Protein AF-A0A1Y3ANH2-F1 (afdb_monomer_lite)

pLDDT: mean 88.16, std 15.85, range [34.78, 98.81]

Secondary structure (DSSP, 8-state):
-------PPPTT----S-S-----TT-TT--GGG---------PPPPPHHHHHHHHHHHHHHHHHH--HHHHHHHHHTS--TT-THHHHHHHHHHHHTS-HHHHHHHHHHHHHHBTTTB-HHHHHHHHHHHHHTHHHHHHH-TTHHHHHHHHHHHHHHTTSS-THHHHHHHHH--STTHHHHHHHHHHHHHSTTHHHHHTTTT-S-STTS-HHHHHHHHHHHHHHHHHH--HHHHHHHHHHT--GGGHHHHHHHHHHHHHHH--HHHHHHHHHHHHHHHH-

InterPro domains:
  IPR003891 Initiation factor eIF-4 gamma, MA3 [PF02847] (55-163)
  IPR003891 Initiation factor eIF-4 gamma, MA3 [PF02847] (217-280)
  IPR003891 Initiation factor eIF-4 gamma, MA3 [PS51366] (51-172)
  IPR003891 Initiation factor eIF-4 gamma, MA3 [PS51366] (214-281)
  IPR003891 Initiation factor eIF-4 gamma, MA3 [SM00544] (52-163)
  IPR016024 Armadillo-type fold [SSF48371] (47-205)
  IPR016024 Armadillo-type fold [SSF48371] (211-280)
  IPR039778 Programmed cell death protein 4 [PTHR12626] (1-279)

Foldseek 3Di:
DDDDDDDDDDDDPPDPPPDDPPDDPPDPPDDPVPDDPPPPDDDADADDLVVCLVQLLVLLVVCLVPVDLVSSLVSPVVHHNDVNLLVSLLNQLLSQLLDALSSLLSSLVNLLVCDPPRDALVSVLVNLVVCLVCVVVSCVNRVCSLLSSLLSLLSCCLSVRYPPVSLVVQCVVDDDPDSNVSSVNSVCLCPDPCNSVVSNQSSHQADPPHDPVVLLVQLVVLLVVCLVPVDLVSSLVSNVSNVCVVCCVSSLVVLVVVCVVVVDPSSVVSSVVNVVVNVVD

Structure (mmCIF, N/CA/C/O backbone):
data_AF-A0A1Y3ANH2-F1
#
_entry.id   AF-A0A1Y3ANH2-F1
#
loop_
_atom_site.group_PDB
_atom_site.id
_atom_site.type_symbol
_atom_site.label_atom_id
_atom_site.label_alt_id
_atom_site.label_comp_id
_atom_site.label_asym_id
_atom_site.label_entity_id
_atom_site.label_seq_id
_atom_site.pdbx_PDB_ins_code
_atom_site.Cartn_x
_atom_site.Cartn_y
_atom_site.Cartn_z
_atom_site.occupancy
_atom_site.B_iso_or_equiv
_atom_site.auth_seq_id
_atom_site.auth_comp_id
_atom_site.auth_asym_id
_atom_site.auth_atom_id
_atom_site.pdbx_PDB_model_num
ATOM 1 N N . GLY A 1 1 ? 28.515 22.320 -82.446 1.00 34.78 1 GLY A N 1
ATOM 2 C CA . GLY A 1 1 ? 29.109 21.718 -81.241 1.00 34.78 1 GLY A CA 1
ATOM 3 C C . GLY A 1 1 ? 28.188 21.949 -80.060 1.00 34.78 1 GLY A C 1
ATOM 4 O O . GLY A 1 1 ? 27.632 23.034 -80.009 1.00 34.78 1 GLY A O 1
ATOM 5 N N . ALA A 1 2 ? 28.099 20.935 -79.180 1.00 36.06 2 ALA A N 1
ATOM 6 C CA . ALA A 1 2 ? 27.554 20.889 -77.803 1.00 36.06 2 ALA A CA 1
ATOM 7 C C . ALA A 1 2 ? 26.042 21.182 -77.600 1.00 36.06 2 ALA A C 1
ATOM 9 O O . ALA A 1 2 ? 25.552 22.177 -78.105 1.00 36.06 2 ALA A O 1
ATOM 10 N N . GLY A 1 3 ? 25.219 20.413 -76.867 1.00 41.28 3 GLY A N 1
ATOM 11 C CA . GLY A 1 3 ? 25.416 19.210 -76.040 1.00 41.28 3 GLY A CA 1
ATOM 12 C C . GLY A 1 3 ? 24.928 19.393 -74.584 1.00 41.28 3 GLY A C 1
ATOM 13 O O . GLY A 1 3 ? 25.557 20.144 -73.848 1.00 41.28 3 GLY A O 1
ATOM 14 N N . GLY A 1 4 ? 23.886 18.648 -74.164 1.00 43.00 4 GLY A N 1
ATOM 15 C CA . GLY A 1 4 ? 23.477 18.387 -72.758 1.00 43.00 4 GLY A CA 1
ATOM 16 C C . GLY A 1 4 ? 22.096 18.955 -72.367 1.00 43.00 4 GLY A C 1
ATOM 17 O O . GLY A 1 4 ? 21.783 20.066 -72.764 1.00 43.00 4 GLY A O 1
ATOM 18 N N . LYS A 1 5 ? 21.200 18.309 -71.603 1.00 49.00 5 LYS A N 1
ATOM 19 C CA . LYS A 1 5 ? 21.139 17.029 -70.860 1.00 49.00 5 LYS A CA 1
ATOM 20 C C . LYS A 1 5 ? 19.652 16.622 -70.768 1.00 49.00 5 LYS A C 1
ATOM 22 O O . LYS A 1 5 ? 18.828 17.481 -70.476 1.00 49.00 5 LYS A O 1
ATOM 27 N N . GLY A 1 6 ? 19.323 15.344 -70.966 1.00 49.47 6 GLY A N 1
ATOM 28 C CA . GLY A 1 6 ? 17.955 14.828 -70.792 1.00 49.47 6 GLY A CA 1
ATOM 29 C C . GLY A 1 6 ? 17.646 13.633 -71.688 1.00 49.47 6 GLY A C 1
ATOM 30 O O . GLY A 1 6 ? 16.694 13.664 -72.460 1.00 49.47 6 GLY A O 1
ATOM 31 N N . THR A 1 7 ? 18.492 12.605 -71.660 1.00 47.62 7 THR A N 1
ATOM 32 C CA . THR A 1 7 ? 18.181 11.321 -72.293 1.00 47.62 7 THR A CA 1
ATOM 33 C C . THR A 1 7 ? 17.175 10.587 -71.418 1.00 47.62 7 THR A C 1
ATOM 35 O O . THR A 1 7 ? 17.539 10.081 -70.359 1.00 47.62 7 THR A O 1
ATOM 38 N N . TRP A 1 8 ? 15.923 10.526 -71.872 1.00 51.56 8 TRP A N 1
ATOM 39 C CA . TRP A 1 8 ? 15.046 9.403 -71.551 1.00 51.56 8 TRP A CA 1
ATOM 40 C C . TRP A 1 8 ? 15.779 8.130 -71.991 1.00 51.56 8 TRP A C 1
ATOM 42 O O . TRP A 1 8 ? 16.445 8.150 -73.031 1.00 51.56 8 TRP A O 1
ATOM 52 N N . GLY A 1 9 ? 15.767 7.097 -71.150 1.00 57.09 9 GLY A N 1
ATOM 53 C CA . GLY A 1 9 ? 16.542 5.867 -71.329 1.00 57.09 9 GLY A CA 1
ATOM 54 C C . GLY A 1 9 ? 16.391 5.215 -72.709 1.00 57.09 9 GLY A C 1
ATOM 55 O O . GLY A 1 9 ? 15.547 5.587 -73.527 1.00 57.09 9 GLY A O 1
ATOM 56 N N . LYS A 1 10 ? 17.261 4.242 -72.993 1.00 50.12 10 LYS A N 1
ATOM 57 C CA . LYS A 1 10 ? 17.287 3.522 -74.273 1.00 50.12 10 LYS A CA 1
ATOM 58 C C . LYS A 1 10 ? 15.916 2.918 -74.597 1.00 50.12 10 LYS A C 1
ATOM 60 O O . LYS A 1 10 ? 15.291 2.283 -73.756 1.00 50.12 10 LYS A O 1
ATOM 65 N N . ILE A 1 11 ? 15.505 3.034 -75.860 1.00 48.38 11 ILE A N 1
ATOM 66 C CA . ILE A 1 11 ? 14.422 2.216 -76.418 1.00 48.38 11 ILE A CA 1
ATOM 67 C C . ILE A 1 11 ? 14.794 0.737 -76.213 1.00 48.38 11 ILE A C 1
ATOM 69 O O . ILE A 1 11 ? 15.846 0.301 -76.685 1.00 48.38 11 ILE A O 1
ATOM 73 N N . CYS A 1 12 ? 13.924 0.012 -75.502 1.00 43.94 12 CYS A N 1
ATOM 74 C CA . CYS A 1 12 ? 14.035 -1.400 -75.109 1.00 43.94 12 CYS A CA 1
ATOM 75 C C . CYS A 1 12 ? 14.952 -1.738 -73.916 1.00 43.94 12 CYS A C 1
ATOM 77 O O . CYS A 1 12 ? 15.609 -2.778 -73.932 1.00 43.94 12 CYS A O 1
ATOM 79 N N . GLU A 1 13 ? 14.958 -0.931 -72.854 1.00 45.03 13 GLU A N 1
ATOM 80 C CA . GLU A 1 13 ? 15.234 -1.471 -71.514 1.00 45.03 13 GLU A CA 1
ATOM 81 C C . GLU A 1 13 ? 13.930 -2.035 -70.937 1.00 45.03 13 GLU A C 1
ATOM 83 O O . GLU A 1 13 ? 13.026 -1.299 -70.553 1.00 45.03 13 GLU A O 1
ATOM 88 N N . VAL A 1 14 ? 13.813 -3.364 -70.947 1.00 48.44 14 VAL A N 1
ATOM 89 C CA . VAL A 1 14 ? 12.831 -4.074 -70.124 1.00 48.44 14 VAL A CA 1
ATOM 90 C C . VAL A 1 14 ? 13.314 -3.899 -68.690 1.00 48.44 14 VAL A C 1
ATOM 92 O O . VAL A 1 14 ? 14.385 -4.400 -68.344 1.00 48.44 14 VAL A O 1
ATOM 95 N N . TYR A 1 15 ? 12.580 -3.127 -67.889 1.00 48.72 15 TYR A N 1
ATOM 96 C CA . TYR A 1 15 ? 12.779 -3.110 -66.446 1.00 48.72 15 TYR A CA 1
ATOM 97 C C . TYR A 1 15 ? 12.632 -4.554 -65.969 1.00 48.72 15 TYR A C 1
ATOM 99 O O . TYR A 1 15 ? 11.631 -5.200 -66.256 1.00 48.72 15 TYR A O 1
ATOM 107 N N . SER A 1 16 ? 13.672 -5.094 -65.343 1.00 43.91 16 SER A N 1
ATOM 108 C CA . SER A 1 16 ? 13.592 -6.394 -64.689 1.00 43.91 16 SER A CA 1
ATOM 109 C C . SER A 1 16 ? 12.503 -6.317 -63.623 1.00 43.91 16 SER A C 1
ATOM 111 O O . SER A 1 16 ? 12.647 -5.515 -62.702 1.00 43.91 16 SER A O 1
ATOM 113 N N . ASP A 1 17 ? 11.446 -7.118 -63.796 1.00 48.97 17 ASP A N 1
ATOM 114 C CA . ASP A 1 17 ? 10.344 -7.331 -62.850 1.00 48.97 17 ASP A CA 1
ATOM 115 C C . ASP A 1 17 ? 10.900 -7.641 -61.462 1.00 48.97 17 ASP A C 1
ATOM 117 O O . ASP A 1 17 ? 11.315 -8.756 -61.144 1.00 48.97 17 ASP A O 1
ATOM 121 N N . GLY A 1 18 ? 10.979 -6.601 -60.656 1.00 48.56 18 GLY A N 1
ATOM 122 C CA . GLY A 1 18 ? 11.582 -6.627 -59.343 1.00 48.56 18 GLY A CA 1
ATOM 123 C C . GLY A 1 18 ? 11.233 -5.328 -58.658 1.00 48.56 18 GLY A C 1
ATOM 124 O O . GLY A 1 18 ? 12.112 -4.497 -58.483 1.00 48.56 18 GLY A O 1
ATOM 125 N N . ASP A 1 19 ? 9.929 -5.118 -58.456 1.00 44.28 19 ASP A N 1
ATOM 126 C CA . ASP A 1 19 ? 9.337 -4.478 -57.277 1.00 44.28 19 ASP A CA 1
ATOM 127 C C . ASP A 1 19 ? 7.823 -4.286 -57.507 1.00 44.28 19 ASP A C 1
ATOM 129 O O . ASP A 1 19 ? 7.381 -3.321 -58.128 1.00 44.28 19 ASP A O 1
ATOM 133 N N . GLY A 1 20 ? 7.036 -5.232 -56.978 1.00 47.28 20 GLY A N 1
ATOM 134 C CA . GLY A 1 20 ? 5.584 -5.133 -56.791 1.00 47.28 20 GLY A CA 1
ATOM 135 C C . GLY A 1 20 ? 4.731 -5.728 -57.912 1.00 47.28 20 GLY A C 1
ATOM 136 O O . GLY A 1 20 ? 4.388 -5.028 -58.862 1.00 47.28 20 GLY A O 1
ATOM 137 N N . ASP A 1 21 ? 4.303 -6.984 -57.745 1.00 50.28 21 ASP A N 1
ATOM 138 C CA . ASP A 1 21 ? 3.206 -7.608 -58.501 1.00 50.28 21 ASP A CA 1
ATOM 139 C C . ASP A 1 21 ? 1.878 -6.874 -58.225 1.00 50.28 21 ASP A C 1
ATOM 141 O O . ASP A 1 21 ? 1.014 -7.331 -57.478 1.00 50.28 21 ASP A O 1
ATOM 145 N N . TYR A 1 22 ? 1.699 -5.692 -58.807 1.00 54.22 22 TYR A N 1
ATOM 146 C CA . TYR A 1 22 ? 0.404 -5.024 -58.866 1.00 54.22 22 TYR A CA 1
ATOM 147 C C . TYR A 1 22 ? -0.305 -5.477 -60.142 1.00 54.22 22 TYR A C 1
ATOM 149 O O . TYR A 1 22 ? -0.211 -4.838 -61.188 1.00 54.22 22 TYR A O 1
ATOM 157 N N . LEU A 1 23 ? -0.995 -6.614 -60.057 1.00 59.69 23 LEU A N 1
ATOM 158 C CA . LEU A 1 23 ? -1.839 -7.132 -61.133 1.00 59.69 23 LEU A CA 1
ATOM 159 C C . LEU A 1 23 ? -3.041 -6.190 -61.348 1.00 59.69 23 LEU A C 1
ATOM 161 O O . LEU A 1 23 ? -3.831 -5.974 -60.427 1.00 59.69 23 LEU A O 1
ATOM 165 N N . ASP A 1 24 ? -3.176 -5.617 -62.550 1.00 60.78 24 ASP A N 1
ATOM 166 C CA . ASP A 1 24 ? -4.324 -4.780 -62.932 1.00 60.78 24 ASP A CA 1
ATOM 167 C C . ASP A 1 24 ? -5.602 -5.643 -62.968 1.00 60.78 24 ASP A C 1
ATOM 169 O O . ASP A 1 24 ? -5.651 -6.609 -63.732 1.00 60.78 24 ASP A O 1
ATOM 173 N N . PRO A 1 25 ? -6.662 -5.305 -62.206 1.00 67.81 25 PRO A N 1
ATOM 174 C CA . PRO A 1 25 ? -7.932 -6.035 -62.230 1.00 67.81 25 PRO A CA 1
ATOM 175 C C . PRO A 1 25 ? -8.633 -6.068 -63.597 1.00 67.81 25 PRO A C 1
ATOM 177 O O . PRO A 1 25 ? -9.577 -6.834 -63.779 1.00 67.81 25 PRO A O 1
ATOM 180 N N . ASN A 1 26 ? -8.221 -5.224 -64.549 1.00 68.19 26 ASN A N 1
ATOM 181 C CA . ASN A 1 26 ? -8.723 -5.243 -65.925 1.00 68.19 26 ASN A CA 1
ATOM 182 C C . ASN A 1 26 ? -7.841 -6.060 -66.887 1.00 68.19 26 ASN A C 1
ATOM 184 O O . ASN A 1 26 ? -8.126 -6.073 -68.089 1.00 68.19 26 ASN A O 1
ATOM 188 N N . ASP A 1 27 ? -6.783 -6.722 -66.405 1.00 78.25 27 ASP A N 1
ATOM 189 C CA . ASP A 1 27 ? -5.948 -7.586 -67.237 1.00 78.25 27 ASP A CA 1
ATOM 190 C C . ASP A 1 27 ? -6.742 -8.845 -67.659 1.00 78.25 27 ASP A C 1
ATOM 192 O O . ASP A 1 27 ? -7.316 -9.534 -66.815 1.00 78.25 27 ASP A O 1
ATOM 196 N N . PRO A 1 28 ? -6.797 -9.193 -68.958 1.00 73.81 28 PRO A N 1
ATOM 197 C CA . PRO A 1 28 ? -7.458 -10.409 -69.441 1.00 73.81 28 PRO A CA 1
ATOM 198 C C . PRO A 1 28 ? -6.918 -11.721 -68.851 1.00 73.81 28 PRO A C 1
ATOM 200 O O . PRO A 1 28 ? -7.586 -12.749 -68.963 1.00 73.81 28 PRO A O 1
ATOM 203 N N . ASN A 1 29 ? -5.710 -11.700 -68.286 1.00 68.00 29 ASN A N 1
ATOM 204 C CA . ASN A 1 29 ? -5.063 -12.819 -67.611 1.00 68.00 29 ASN A CA 1
ATOM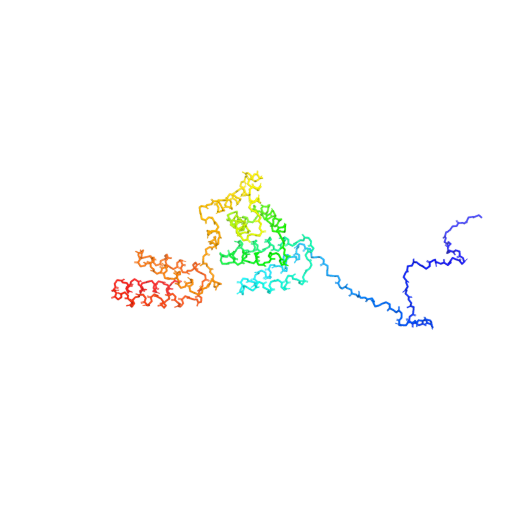 205 C C . ASN A 1 29 ? -5.085 -12.668 -66.073 1.00 68.00 29 ASN A C 1
ATOM 207 O O . ASN A 1 29 ? -4.363 -13.385 -65.381 1.00 68.00 29 ASN A O 1
ATOM 211 N N . TYR A 1 30 ? -5.887 -11.733 -65.542 1.00 68.69 30 TYR A N 1
ATOM 212 C CA . TYR A 1 30 ? -6.120 -11.550 -64.111 1.00 68.69 30 TYR A CA 1
ATOM 213 C C . TYR A 1 30 ? -6.890 -12.747 -63.544 1.00 68.69 30 TYR A C 1
ATOM 215 O O . TYR A 1 30 ? -8.057 -12.968 -63.871 1.00 68.69 30 TYR A O 1
ATOM 223 N N . ASP A 1 31 ? -6.225 -13.517 -62.686 1.00 68.62 31 ASP A N 1
ATOM 224 C CA . ASP A 1 31 ? -6.818 -14.638 -61.964 1.00 68.62 31 ASP A CA 1
ATOM 225 C C . ASP A 1 31 ? -7.031 -14.244 -60.499 1.00 68.62 31 ASP A C 1
ATOM 227 O O . ASP A 1 31 ? -6.090 -14.219 -59.701 1.00 68.62 31 ASP A O 1
ATOM 231 N N . SER A 1 32 ? -8.276 -13.912 -60.145 1.00 63.97 32 SER A N 1
ATOM 232 C CA . SER A 1 32 ? -8.645 -13.542 -58.773 1.00 63.97 32 SER A CA 1
ATOM 233 C C . SER A 1 32 ? -8.437 -14.676 -57.769 1.00 63.97 32 SER A C 1
ATOM 235 O O . SER A 1 32 ? -8.368 -14.410 -56.570 1.00 63.97 32 SER A O 1
ATOM 237 N N . ASP A 1 33 ? -8.330 -15.924 -58.237 1.00 63.25 33 ASP A N 1
ATOM 238 C CA . ASP A 1 33 ? -8.193 -17.101 -57.379 1.00 63.25 33 ASP A CA 1
ATOM 239 C C . ASP A 1 33 ? -6.735 -17.330 -56.924 1.00 63.25 33 ASP A C 1
ATOM 241 O O . ASP A 1 33 ? -6.501 -18.094 -55.987 1.00 63.25 33 ASP A O 1
ATOM 245 N N . ASN A 1 34 ? -5.760 -16.638 -57.534 1.00 58.12 34 ASN A N 1
ATOM 246 C CA . ASN A 1 34 ? -4.333 -16.684 -57.177 1.00 58.12 34 ASN A CA 1
ATOM 247 C C . ASN A 1 34 ? -3.875 -15.521 -56.281 1.00 58.12 34 ASN A C 1
ATOM 249 O O . ASN A 1 34 ? -2.679 -15.375 -56.024 1.00 58.12 34 ASN A O 1
ATOM 253 N N . MET A 1 35 ? -4.796 -14.688 -55.790 1.00 56.09 35 MET A N 1
ATOM 254 C CA . MET A 1 35 ? -4.452 -13.656 -54.817 1.00 56.09 35 MET A CA 1
ATOM 255 C C . MET A 1 35 ? -4.077 -14.341 -53.494 1.00 56.09 35 MET A C 1
ATOM 257 O O . MET A 1 35 ? -4.927 -14.937 -52.830 1.00 56.09 35 MET A O 1
ATOM 261 N N . GLU A 1 36 ? -2.802 -14.280 -53.099 1.00 56.84 36 GLU A N 1
ATOM 262 C CA . GLU A 1 36 ? -2.426 -14.604 -51.724 1.00 56.84 36 GLU A CA 1
ATOM 263 C C . GLU A 1 36 ? -3.289 -13.744 -50.795 1.00 56.84 36 GLU A C 1
ATOM 265 O O . GLU A 1 36 ? -3.352 -12.524 -50.947 1.00 56.84 36 GLU A O 1
ATOM 270 N N . ASN A 1 37 ? -3.995 -14.376 -49.852 1.00 55.06 37 ASN A N 1
ATOM 271 C CA . ASN A 1 37 ? -4.750 -13.665 -48.825 1.00 55.06 37 ASN A CA 1
ATOM 272 C C . ASN A 1 37 ? -3.777 -12.770 -48.042 1.00 55.06 37 ASN A C 1
ATOM 274 O O . ASN A 1 37 ? -3.143 -13.230 -47.090 1.00 55.06 37 ASN A O 1
ATOM 278 N N . CYS A 1 38 ? -3.654 -11.497 -48.425 1.00 51.62 38 CYS A N 1
ATOM 279 C CA . CYS A 1 38 ? -2.907 -10.508 -47.664 1.00 51.62 38 CYS A CA 1
ATOM 280 C C . CYS A 1 38 ? -3.607 -10.331 -46.315 1.00 51.62 38 CYS A C 1
ATOM 282 O O . CYS A 1 38 ? -4.597 -9.610 -46.185 1.00 51.62 38 CYS A O 1
ATOM 284 N N . LYS A 1 39 ? -3.111 -11.037 -45.301 1.00 55.22 39 LYS A N 1
ATOM 285 C CA . LYS A 1 39 ? -3.562 -10.899 -43.924 1.00 55.22 39 LYS A CA 1
ATOM 286 C C . LYS A 1 39 ? -3.007 -9.573 -43.406 1.00 55.22 39 LYS A C 1
ATOM 288 O O . LYS A 1 39 ? -1.830 -9.475 -43.079 1.00 55.22 39 LYS A O 1
ATOM 293 N N . ILE A 1 40 ? -3.837 -8.533 -43.414 1.00 61.06 40 ILE A N 1
ATOM 294 C CA . ILE A 1 40 ? -3.479 -7.228 -42.853 1.00 61.06 40 ILE A CA 1
ATOM 295 C C . ILE A 1 40 ? -3.433 -7.400 -41.333 1.00 61.06 40 ILE A C 1
ATOM 297 O O . ILE A 1 40 ? -4.471 -7.422 -40.674 1.00 61.06 40 ILE A O 1
ATOM 301 N N . GLU A 1 41 ? -2.239 -7.583 -40.779 1.00 58.66 41 GLU A N 1
ATOM 302 C CA . GLU A 1 41 ? -2.031 -7.543 -39.333 1.00 58.66 41 GLU A CA 1
ATOM 303 C C . GLU A 1 41 ? -1.947 -6.073 -38.909 1.00 58.66 41 GLU A C 1
ATOM 305 O O . GLU A 1 41 ? -1.095 -5.318 -39.379 1.00 58.66 41 GLU A O 1
ATOM 310 N N . ALA A 1 42 ? -2.889 -5.636 -38.071 1.00 66.75 42 ALA A N 1
ATOM 311 C CA . ALA A 1 42 ? -2.870 -4.292 -37.514 1.00 66.75 42 ALA A CA 1
ATOM 312 C C . ALA A 1 42 ? -1.688 -4.179 -36.540 1.00 66.75 42 ALA A C 1
ATOM 314 O O . ALA A 1 42 ? -1.678 -4.822 -35.494 1.00 66.75 42 ALA A O 1
ATOM 315 N N . ILE A 1 43 ? -0.686 -3.375 -36.894 1.00 71.75 43 ILE A N 1
ATOM 316 C CA . ILE A 1 43 ? 0.447 -3.078 -36.015 1.00 71.75 43 ILE A CA 1
ATOM 317 C C . ILE A 1 43 ? -0.011 -1.994 -35.037 1.00 71.75 43 ILE A C 1
ATOM 319 O O . ILE A 1 43 ? -0.245 -0.855 -35.445 1.00 71.75 43 ILE A O 1
ATOM 323 N N . ILE A 1 44 ? -0.152 -2.344 -33.758 1.00 78.31 44 ILE A N 1
ATOM 324 C CA . ILE A 1 44 ? -0.394 -1.364 -32.694 1.00 78.31 44 ILE A CA 1
ATOM 325 C C . ILE A 1 44 ? 0.944 -0.658 -32.416 1.00 78.31 44 ILE A C 1
ATOM 327 O O . ILE A 1 44 ? 1.915 -1.341 -32.068 1.00 78.31 44 ILE A O 1
ATOM 331 N N . PRO A 1 45 ? 1.043 0.672 -32.604 1.00 86.06 45 PRO A N 1
ATOM 332 C CA . PRO A 1 45 ? 2.285 1.397 -32.362 1.00 86.06 45 PRO A CA 1
ATOM 333 C C . PRO A 1 45 ? 2.671 1.326 -30.882 1.00 86.06 45 PRO A C 1
ATOM 335 O O . PRO A 1 45 ? 1.800 1.308 -30.014 1.00 86.06 45 PRO A O 1
ATOM 338 N N . VAL A 1 46 ? 3.979 1.291 -30.616 1.00 91.31 46 VAL A N 1
ATOM 339 C CA . VAL A 1 46 ? 4.509 1.399 -29.251 1.00 91.31 46 VAL A CA 1
ATOM 340 C C . VAL A 1 46 ? 4.163 2.785 -28.710 1.00 91.31 46 VAL A C 1
ATOM 342 O O . VAL A 1 46 ? 4.287 3.774 -29.435 1.00 91.31 46 VAL A O 1
ATOM 345 N N . LEU A 1 47 ? 3.683 2.840 -27.472 1.00 92.31 47 LEU A N 1
ATOM 346 C CA . LEU A 1 47 ? 3.365 4.097 -26.804 1.00 92.31 47 LEU A CA 1
ATOM 347 C C . LEU A 1 47 ? 4.636 4.861 -26.422 1.00 92.31 47 LEU A C 1
ATOM 349 O O . LEU A 1 47 ? 5.623 4.262 -26.012 1.00 92.31 47 LEU A O 1
ATOM 353 N N . GLU A 1 48 ? 4.577 6.187 -26.514 1.00 92.94 48 GLU A N 1
ATOM 354 C CA . GLU A 1 48 ? 5.594 7.071 -25.934 1.00 92.94 48 GLU A CA 1
ATOM 355 C C . GLU A 1 48 ? 5.368 7.240 -24.420 1.00 92.94 48 GLU A C 1
ATOM 357 O O . GLU A 1 48 ? 4.241 7.101 -23.937 1.00 92.94 48 GLU A O 1
ATOM 362 N N . GLU A 1 49 ? 6.409 7.623 -23.675 1.00 90.00 49 GLU A N 1
ATOM 363 C CA . GLU A 1 49 ? 6.378 7.733 -22.203 1.00 90.00 49 GLU A CA 1
ATOM 364 C C . GLU A 1 49 ? 5.219 8.607 -21.685 1.00 90.00 49 GLU A C 1
ATOM 366 O O . GLU A 1 49 ? 4.453 8.183 -20.816 1.00 90.00 49 GLU A O 1
ATOM 371 N N . ASP A 1 50 ? 5.020 9.787 -22.285 1.00 91.06 50 ASP A N 1
ATOM 372 C CA . ASP A 1 50 ? 3.932 10.710 -21.926 1.00 91.06 50 ASP A CA 1
ATOM 373 C C . ASP A 1 50 ? 2.541 10.079 -22.131 1.00 91.06 50 ASP A C 1
ATOM 375 O O . ASP A 1 50 ? 1.589 10.352 -21.394 1.00 91.06 50 ASP A O 1
ATOM 379 N N . GLN A 1 51 ? 2.402 9.223 -23.148 1.00 94.06 51 GLN A N 1
ATOM 380 C CA . GLN A 1 51 ? 1.144 8.542 -23.447 1.00 94.06 51 GLN A CA 1
ATOM 381 C C . GLN A 1 51 ? 0.891 7.403 -22.462 1.00 94.06 51 GLN A C 1
ATOM 383 O O . GLN A 1 51 ? -0.251 7.200 -22.049 1.00 94.06 51 GLN A O 1
ATOM 388 N N . ILE A 1 52 ? 1.942 6.682 -22.060 1.00 95.94 52 ILE A N 1
ATOM 389 C CA . ILE A 1 52 ? 1.844 5.623 -21.052 1.00 95.94 52 ILE A CA 1
ATOM 390 C C . ILE A 1 52 ? 1.293 6.198 -19.750 1.00 95.94 52 ILE A C 1
ATOM 392 O O . ILE A 1 52 ? 0.338 5.641 -19.206 1.00 95.94 52 ILE A O 1
ATOM 396 N N . GLU A 1 53 ? 1.812 7.336 -19.279 1.00 95.06 53 GLU A N 1
ATOM 397 C CA . GLU A 1 53 ? 1.270 7.975 -18.075 1.00 95.06 53 GLU A CA 1
ATOM 398 C C . GLU A 1 53 ? -0.209 8.343 -18.241 1.00 95.06 53 GLU A C 1
ATOM 400 O O . GLU A 1 53 ? -1.024 8.049 -17.360 1.00 95.06 53 GLU A O 1
ATOM 405 N N . GLN A 1 54 ? -0.575 8.923 -19.388 1.00 96.06 54 GLN A N 1
ATOM 406 C CA . GLN A 1 54 ? -1.949 9.333 -19.667 1.00 96.06 54 GLN A CA 1
ATOM 407 C C . GLN A 1 54 ? -2.948 8.164 -19.626 1.00 96.06 54 GLN A C 1
ATOM 409 O O . GLN A 1 54 ? -4.087 8.373 -19.204 1.00 96.06 54 GLN A O 1
ATOM 414 N N . TYR A 1 55 ? -2.549 6.960 -20.044 1.00 96.31 55 TYR A N 1
ATOM 415 C CA . TYR A 1 55 ? -3.426 5.784 -20.059 1.00 96.31 55 TYR A CA 1
ATOM 416 C C . TYR A 1 55 ? -3.387 4.978 -18.760 1.00 96.31 55 TYR A C 1
ATOM 418 O O . TYR A 1 55 ? -4.435 4.594 -18.244 1.00 96.31 55 TYR A O 1
ATOM 426 N N . VAL A 1 56 ? -2.203 4.752 -18.189 1.00 97.88 56 VAL A N 1
ATOM 427 C CA . VAL A 1 56 ? -2.047 3.900 -17.000 1.00 97.88 56 VAL A CA 1
ATOM 428 C C . VAL A 1 56 ? -2.607 4.575 -15.748 1.00 97.88 56 VAL A C 1
ATOM 430 O O . VAL A 1 56 ? -3.234 3.916 -14.919 1.00 97.88 56 VAL A O 1
ATOM 433 N N . LYS A 1 57 ? -2.422 5.892 -15.587 1.00 97.81 57 LYS A N 1
ATOM 434 C CA . LYS A 1 57 ? -2.852 6.608 -14.374 1.00 97.81 57 LYS A CA 1
ATOM 435 C C . LYS A 1 57 ? -4.370 6.530 -14.130 1.00 97.81 57 LYS A C 1
ATOM 437 O O . LYS A 1 57 ? -4.750 6.273 -12.981 1.00 97.81 57 LYS A O 1
ATOM 442 N N . PRO A 1 58 ? -5.247 6.714 -15.140 1.00 98.06 58 PRO A N 1
ATOM 443 C CA . PRO A 1 58 ? -6.677 6.444 -15.005 1.00 98.06 58 PRO A CA 1
ATOM 444 C C . PRO A 1 58 ? -6.990 4.999 -14.617 1.00 98.06 58 PRO A C 1
ATOM 446 O O . PRO A 1 58 ? -7.733 4.816 -13.661 1.00 98.06 58 PRO A O 1
ATOM 449 N N . ILE A 1 59 ? -6.373 4.006 -15.270 1.00 98.31 59 ILE A N 1
ATOM 450 C CA . ILE A 1 59 ? -6.608 2.575 -14.995 1.00 98.31 59 ILE A CA 1
ATOM 451 C C . ILE A 1 59 ? -6.288 2.246 -13.530 1.00 98.31 59 ILE A C 1
ATOM 453 O O . ILE A 1 59 ? -7.102 1.668 -12.815 1.00 98.31 59 ILE A O 1
ATOM 457 N N . VAL A 1 60 ? -5.121 2.680 -13.043 1.00 97.94 60 VAL A N 1
ATOM 458 C CA . VAL A 1 60 ? -4.724 2.480 -11.639 1.00 97.94 60 VAL A CA 1
ATOM 459 C C . VAL A 1 60 ? -5.662 3.222 -10.681 1.00 97.94 60 VAL A C 1
ATOM 461 O O . VAL A 1 60 ? -5.962 2.732 -9.594 1.00 97.94 60 VAL A O 1
ATOM 464 N N . THR A 1 61 ? -6.125 4.415 -11.061 1.00 96.88 61 THR A N 1
ATOM 465 C CA . THR A 1 61 ? -7.046 5.195 -10.226 1.00 96.88 61 THR A CA 1
ATOM 466 C C . THR A 1 61 ? -8.419 4.538 -10.137 1.00 96.88 61 THR A C 1
ATOM 468 O O . THR A 1 61 ? -8.988 4.510 -9.051 1.00 96.88 61 THR A O 1
ATOM 471 N N . GLU A 1 62 ? -8.931 4.000 -11.241 1.00 97.12 62 GLU A N 1
ATOM 472 C CA . GLU A 1 62 ? -10.196 3.266 -11.284 1.00 97.12 62 GLU A CA 1
ATOM 473 C C . GLU A 1 62 ? -10.112 2.002 -10.427 1.00 97.12 62 GLU A C 1
ATOM 475 O O . GLU A 1 62 ? -10.963 1.790 -9.563 1.00 97.12 62 GLU A O 1
ATOM 480 N N . TYR A 1 63 ? -9.002 1.265 -10.535 1.00 97.19 63 TYR A N 1
ATOM 481 C CA . TYR A 1 63 ? -8.729 0.099 -9.701 1.00 97.19 63 TYR A CA 1
ATOM 482 C C . TYR A 1 63 ? -8.854 0.383 -8.200 1.00 97.19 63 TYR A C 1
ATOM 484 O O . TYR A 1 63 ? -9.323 -0.480 -7.465 1.00 97.19 63 TYR A O 1
ATOM 492 N N . TYR A 1 64 ? -8.524 1.583 -7.716 1.00 95.19 64 TYR A N 1
ATOM 493 C CA . TYR A 1 64 ? -8.711 1.915 -6.300 1.00 95.19 64 TYR A CA 1
ATOM 494 C C . TYR A 1 64 ? -10.168 1.938 -5.829 1.00 95.19 64 TYR A C 1
ATOM 496 O O . TYR A 1 64 ? -10.415 1.796 -4.632 1.00 95.19 64 TYR A O 1
ATOM 504 N N . GLU A 1 65 ? -11.123 2.097 -6.739 1.00 91.69 65 GLU A N 1
ATOM 505 C CA . GLU A 1 65 ? -12.546 2.131 -6.410 1.00 91.69 65 GLU A CA 1
ATOM 506 C C . GLU A 1 65 ? -13.140 0.720 -6.297 1.00 91.69 65 GLU A C 1
ATOM 508 O O . GLU A 1 65 ? -13.999 0.474 -5.448 1.00 91.69 65 GLU A O 1
ATOM 513 N N . HIS A 1 66 ? -12.682 -0.223 -7.127 1.00 89.44 66 HIS A N 1
ATOM 514 C CA . HIS A 1 66 ? -13.301 -1.550 -7.256 1.00 89.44 66 HIS A CA 1
ATOM 515 C C . HIS A 1 66 ? -12.372 -2.735 -6.943 1.00 89.44 66 HIS A C 1
ATOM 517 O O . HIS A 1 66 ? -12.869 -3.817 -6.634 1.00 89.44 66 HIS A O 1
ATOM 523 N N . GLY A 1 67 ? -11.049 -2.551 -6.983 1.00 92.88 67 GLY A N 1
ATOM 524 C CA . GLY A 1 67 ? -10.020 -3.554 -6.665 1.00 92.88 67 GLY A CA 1
ATOM 525 C C . GLY A 1 67 ? -10.026 -4.790 -7.557 1.00 92.88 67 GLY A C 1
ATOM 526 O O . GLY A 1 67 ? -9.669 -5.873 -7.106 1.00 92.88 67 GLY A O 1
ATOM 527 N N . ASN A 1 68 ? -10.477 -4.650 -8.803 1.00 95.56 68 ASN A N 1
ATOM 528 C CA . ASN A 1 68 ? -10.544 -5.752 -9.759 1.00 95.56 68 ASN A CA 1
ATOM 529 C C . ASN A 1 68 ? -9.261 -5.802 -10.593 1.00 95.56 68 ASN A C 1
ATOM 531 O O . ASN A 1 68 ? -9.110 -5.019 -11.528 1.00 95.56 68 ASN A O 1
ATOM 535 N N . THR A 1 69 ? -8.345 -6.711 -10.260 1.00 96.25 69 THR A N 1
ATOM 536 C CA . THR A 1 69 ? -7.079 -6.843 -10.992 1.00 96.25 69 THR A CA 1
ATOM 537 C C . THR A 1 69 ? -7.272 -7.364 -12.420 1.00 96.25 69 THR A C 1
ATOM 539 O O . THR A 1 69 ? -6.584 -6.906 -13.326 1.00 96.25 69 THR A O 1
ATOM 542 N N . GLU A 1 70 ? -8.234 -8.260 -12.663 1.00 96.62 70 GLU A N 1
ATOM 543 C CA . GLU A 1 70 ? -8.484 -8.812 -14.008 1.00 96.62 70 GLU A CA 1
ATOM 544 C C . GLU A 1 70 ? -8.867 -7.713 -15.008 1.00 96.62 70 GLU A C 1
ATOM 546 O O . GLU A 1 70 ? -8.379 -7.681 -16.130 1.00 96.62 70 GLU A O 1
ATOM 551 N N . GLU A 1 71 ? -9.666 -6.741 -14.571 1.00 97.31 71 GLU A N 1
ATOM 552 C CA . GLU A 1 71 ? -10.038 -5.583 -15.390 1.00 97.31 71 GLU A CA 1
ATOM 553 C C . GLU A 1 71 ? -8.845 -4.671 -15.702 1.00 97.31 71 GLU A C 1
ATOM 555 O O . GLU A 1 71 ? -8.750 -4.125 -16.803 1.00 97.31 71 GLU A O 1
ATOM 560 N N . VAL A 1 72 ? -7.895 -4.547 -14.769 1.00 97.94 72 VAL A N 1
ATOM 561 C CA . VAL A 1 72 ? -6.631 -3.844 -15.024 1.00 97.94 72 VAL A CA 1
ATOM 562 C C . VAL A 1 72 ? -5.800 -4.596 -16.061 1.00 97.94 72 VAL A C 1
ATOM 564 O O . VAL A 1 72 ? -5.259 -3.964 -16.966 1.00 97.94 72 VAL A O 1
ATOM 567 N N . ILE A 1 73 ? -5.715 -5.927 -15.965 1.00 97.00 73 ILE A N 1
ATOM 568 C CA . ILE A 1 73 ? -5.012 -6.766 -16.947 1.00 97.00 73 ILE A CA 1
ATOM 569 C C . ILE A 1 73 ? -5.625 -6.575 -18.335 1.00 97.00 73 ILE A C 1
ATOM 571 O O . ILE A 1 73 ? -4.893 -6.249 -19.271 1.00 97.00 73 ILE A O 1
ATOM 575 N N . ASP A 1 74 ? -6.945 -6.723 -18.455 1.00 96.50 74 ASP A N 1
ATOM 576 C CA . ASP A 1 74 ? -7.669 -6.567 -19.719 1.00 96.50 74 ASP A CA 1
ATOM 577 C C . ASP A 1 74 ? -7.430 -5.176 -20.325 1.00 96.50 74 ASP A C 1
ATOM 579 O O . ASP A 1 74 ? -7.092 -5.059 -21.502 1.00 96.50 74 ASP A O 1
ATOM 583 N N . SER A 1 75 ? -7.506 -4.123 -19.503 1.00 96.62 75 SER A N 1
ATOM 584 C CA . SER A 1 75 ? -7.280 -2.741 -19.945 1.00 96.62 75 SER A CA 1
ATOM 585 C C . SER A 1 75 ? -5.845 -2.504 -20.421 1.00 96.62 75 SER A C 1
ATOM 587 O O . SER A 1 75 ? -5.621 -1.824 -21.419 1.00 96.62 75 SER A O 1
ATOM 589 N N . LEU A 1 76 ? -4.846 -3.055 -19.724 1.00 96.50 76 LEU A N 1
ATOM 590 C CA . LEU A 1 76 ? -3.439 -2.899 -20.101 1.00 96.50 76 LEU A CA 1
ATOM 591 C C . LEU A 1 76 ? -3.099 -3.680 -21.382 1.00 96.50 76 LEU A C 1
ATOM 593 O O . LEU A 1 76 ? -2.273 -3.220 -22.167 1.00 96.50 76 LEU A O 1
ATOM 597 N N . GLN A 1 77 ? -3.748 -4.819 -21.638 1.00 93.31 77 GLN A N 1
ATOM 598 C CA . GLN A 1 77 ? -3.515 -5.630 -22.843 1.00 93.31 77 GLN A CA 1
ATOM 599 C C . GLN A 1 77 ? -3.933 -4.942 -24.151 1.00 93.31 77 GLN A C 1
ATOM 601 O O . GLN A 1 77 ? -3.488 -5.356 -25.224 1.00 93.31 77 GLN A O 1
ATOM 606 N N . GLU A 1 78 ? -4.746 -3.884 -24.090 1.00 92.94 78 GLU A N 1
ATOM 607 C CA . GLU A 1 78 ? -5.115 -3.090 -25.267 1.00 92.94 78 GLU A CA 1
ATOM 608 C C . GLU A 1 78 ? -3.949 -2.247 -25.816 1.00 92.94 78 GLU A C 1
ATOM 610 O O . GLU A 1 78 ? -3.999 -1.776 -26.957 1.00 92.94 78 GLU A O 1
ATOM 615 N N . PHE A 1 79 ? -2.885 -2.068 -25.028 1.00 93.88 79 PHE A N 1
ATOM 616 C CA . PHE A 1 79 ? -1.765 -1.193 -25.349 1.00 93.88 79 PHE A CA 1
ATOM 617 C C . PHE A 1 79 ? -0.479 -1.962 -25.654 1.00 93.88 79 PHE A C 1
ATOM 619 O O . PHE A 1 79 ? -0.207 -3.037 -25.123 1.00 93.88 79 PHE A O 1
ATOM 626 N N . ASN A 1 80 ? 0.365 -1.364 -26.497 1.00 94.12 80 ASN A N 1
ATOM 627 C CA . ASN A 1 80 ? 1.704 -1.868 -26.776 1.00 94.12 80 ASN A CA 1
ATOM 628 C C . ASN A 1 80 ? 2.749 -1.024 -26.033 1.00 94.12 80 ASN A C 1
ATOM 630 O O . ASN A 1 80 ? 3.080 0.082 -26.459 1.00 94.12 80 ASN A O 1
ATOM 634 N N . PHE A 1 81 ? 3.275 -1.562 -24.933 1.00 94.56 81 PHE A N 1
ATOM 635 C CA . PHE A 1 81 ? 4.298 -0.901 -24.115 1.00 94.56 81 PHE A CA 1
ATOM 636 C C . PHE A 1 81 ? 5.733 -1.147 -24.603 1.00 94.56 81 PHE A C 1
ATOM 638 O O . PHE A 1 81 ? 6.655 -0.512 -24.100 1.00 94.56 81 PHE A O 1
ATOM 645 N N . GLY A 1 82 ? 5.960 -2.065 -25.552 1.00 92.88 82 GLY A N 1
ATOM 646 C CA . GLY A 1 82 ? 7.314 -2.464 -25.946 1.00 92.88 82 GLY A CA 1
ATOM 647 C C . GLY A 1 82 ? 8.178 -2.840 -24.733 1.00 92.88 82 GLY A C 1
ATOM 648 O O . GLY A 1 82 ? 7.771 -3.654 -23.907 1.00 92.88 82 GLY A O 1
ATOM 649 N N . ASP A 1 83 ? 9.340 -2.197 -24.603 1.00 93.38 83 ASP A N 1
ATOM 650 C CA . ASP A 1 83 ? 10.282 -2.399 -23.491 1.00 93.38 83 ASP A CA 1
ATOM 651 C C . ASP A 1 83 ? 9.988 -1.496 -22.264 1.00 93.38 83 ASP A C 1
ATOM 653 O O . ASP A 1 83 ? 10.779 -1.440 -21.321 1.00 93.38 83 ASP A O 1
ATOM 657 N N . GLN A 1 84 ? 8.864 -0.765 -22.259 1.00 96.38 84 GLN A N 1
ATOM 658 C CA . GLN A 1 84 ? 8.506 0.234 -21.237 1.00 96.38 84 GLN A CA 1
ATOM 659 C C . GLN A 1 84 ? 7.502 -0.272 -20.185 1.00 96.38 84 GLN A C 1
ATOM 661 O O . GLN A 1 84 ? 6.898 0.521 -19.464 1.00 96.38 84 GLN A O 1
ATOM 666 N N . LEU A 1 85 ? 7.338 -1.591 -20.034 1.00 97.31 85 LEU A N 1
ATOM 667 C CA . LEU A 1 85 ? 6.430 -2.192 -19.041 1.00 97.31 85 LEU A CA 1
ATOM 668 C C . LEU A 1 85 ? 6.721 -1.745 -17.596 1.00 97.31 85 LEU A C 1
ATOM 670 O O . LEU A 1 85 ? 5.794 -1.597 -16.797 1.00 97.31 85 LEU A O 1
ATOM 674 N N . TYR A 1 86 ? 7.987 -1.461 -17.268 1.00 98.38 86 TYR A N 1
ATOM 675 C CA . TYR A 1 86 ? 8.396 -0.931 -15.961 1.00 98.38 86 TYR A CA 1
ATOM 676 C C . TYR A 1 86 ? 7.665 0.369 -15.583 1.00 98.38 86 TYR A C 1
ATOM 678 O O . TYR A 1 86 ? 7.428 0.623 -14.400 1.00 98.38 86 TYR A O 1
ATOM 686 N N . MET A 1 87 ? 7.254 1.181 -16.565 1.00 98.38 87 MET A N 1
ATOM 687 C CA . MET A 1 87 ? 6.546 2.435 -16.309 1.00 98.38 87 MET A CA 1
ATOM 688 C C . MET A 1 87 ? 5.204 2.215 -15.618 1.00 98.38 87 MET A C 1
ATOM 690 O O . MET A 1 87 ? 4.799 3.055 -14.821 1.00 98.38 87 MET A O 1
ATOM 694 N N . ILE A 1 88 ? 4.541 1.076 -15.850 1.00 98.44 88 ILE A N 1
ATOM 695 C CA . ILE A 1 88 ? 3.279 0.745 -15.176 1.00 98.44 88 ILE A CA 1
ATOM 696 C C . ILE A 1 88 ? 3.487 0.738 -13.657 1.00 98.44 88 ILE A C 1
ATOM 698 O O . ILE A 1 88 ? 2.709 1.338 -12.915 1.00 98.44 88 ILE A O 1
ATOM 702 N N . VAL A 1 89 ? 4.581 0.124 -13.200 1.00 98.69 89 VAL A N 1
ATOM 703 C CA . VAL A 1 89 ? 4.949 0.046 -11.781 1.00 98.69 89 VAL A CA 1
ATOM 704 C C . VAL A 1 89 ? 5.367 1.418 -11.245 1.00 98.69 89 VAL A C 1
ATOM 706 O O . VAL A 1 89 ? 4.922 1.802 -10.163 1.00 98.69 89 VAL A O 1
ATOM 709 N N . VAL A 1 90 ? 6.161 2.185 -12.007 1.00 98.69 90 VAL A N 1
ATOM 710 C CA . VAL A 1 90 ? 6.558 3.560 -11.637 1.00 98.69 90 VAL A CA 1
ATOM 711 C C . VAL A 1 90 ? 5.325 4.434 -11.412 1.00 98.69 90 VAL A C 1
ATOM 713 O O . VAL A 1 90 ? 5.199 5.075 -10.370 1.00 98.69 90 VAL A O 1
ATOM 716 N N . ILE A 1 91 ? 4.387 4.431 -12.359 1.00 98.56 91 ILE A N 1
ATOM 717 C CA . ILE A 1 91 ? 3.164 5.235 -12.298 1.00 98.56 91 ILE A CA 1
ATOM 718 C C . ILE A 1 91 ? 2.284 4.771 -11.139 1.00 98.56 91 ILE A C 1
ATOM 720 O O . ILE A 1 91 ? 1.815 5.601 -10.360 1.00 98.56 91 ILE A O 1
ATOM 724 N N . ALA A 1 92 ? 2.083 3.460 -10.983 1.00 98.62 92 ALA A N 1
ATOM 725 C CA . ALA A 1 92 ? 1.233 2.925 -9.928 1.00 98.62 92 ALA A CA 1
ATOM 726 C C . ALA A 1 92 ? 1.740 3.305 -8.527 1.00 98.62 92 ALA A C 1
ATOM 728 O O . ALA A 1 92 ? 0.951 3.763 -7.696 1.00 98.62 92 ALA A O 1
ATOM 729 N N . ILE A 1 93 ? 3.050 3.182 -8.283 1.00 98.69 93 ILE A N 1
ATOM 730 C CA . ILE A 1 93 ? 3.674 3.554 -7.007 1.00 98.69 93 ILE A CA 1
ATOM 731 C C . ILE A 1 93 ? 3.620 5.068 -6.784 1.00 98.69 93 ILE A C 1
ATOM 733 O O . ILE A 1 93 ? 3.205 5.493 -5.705 1.00 98.69 93 ILE A O 1
ATOM 737 N N . SER A 1 94 ? 3.968 5.881 -7.785 1.00 98.00 94 SER A N 1
ATOM 738 C CA . SER A 1 94 ? 3.925 7.347 -7.670 1.00 98.00 94 SER A CA 1
ATOM 739 C C . SER A 1 94 ? 2.518 7.845 -7.323 1.00 98.00 94 SER A C 1
ATOM 741 O O . SER A 1 94 ? 2.341 8.605 -6.374 1.00 98.00 94 SER A O 1
ATOM 743 N N . VAL A 1 95 ? 1.484 7.325 -7.997 1.00 97.75 95 VAL A N 1
ATOM 744 C CA . VAL A 1 95 ? 0.082 7.660 -7.690 1.00 97.75 95 VAL A CA 1
ATOM 745 C C . VAL A 1 95 ? -0.308 7.225 -6.272 1.00 97.75 95 VAL A C 1
ATOM 747 O O . VAL A 1 95 ? -1.102 7.899 -5.616 1.00 97.75 95 VAL A O 1
ATOM 750 N N . ALA A 1 96 ? 0.207 6.096 -5.786 1.00 97.88 96 ALA A N 1
ATOM 751 C CA . ALA A 1 96 ? -0.104 5.584 -4.453 1.00 97.88 96 ALA A CA 1
ATOM 752 C C . ALA A 1 96 ? 0.570 6.379 -3.323 1.00 97.88 96 ALA A C 1
ATOM 754 O O . ALA A 1 96 ? 0.005 6.503 -2.231 1.00 97.88 96 ALA A O 1
ATOM 755 N N . MET A 1 97 ? 1.766 6.926 -3.563 1.00 97.44 97 MET A N 1
ATOM 756 C CA . MET A 1 97 ? 2.506 7.725 -2.578 1.00 97.44 97 MET A CA 1
ATOM 757 C C . MET A 1 97 ? 1.718 8.963 -2.140 1.00 97.44 97 MET A C 1
ATOM 759 O O . MET A 1 97 ? 1.625 9.229 -0.940 1.00 97.44 97 MET A O 1
ATOM 763 N N . GLU A 1 98 ? 1.052 9.627 -3.084 1.00 95.69 98 GLU A N 1
ATOM 764 C CA . GLU A 1 98 ? 0.212 10.812 -2.852 1.00 95.69 98 GLU A CA 1
ATOM 765 C C . GLU A 1 98 ? -1.162 10.492 -2.226 1.00 95.69 98 GLU A C 1
ATOM 767 O O . GLU A 1 98 ? -1.952 11.390 -1.923 1.00 95.69 98 GLU A O 1
ATOM 772 N N . ARG A 1 99 ? -1.481 9.206 -2.037 1.00 94.25 99 ARG A N 1
ATOM 773 C CA . ARG A 1 99 ? -2.780 8.726 -1.546 1.00 94.25 99 ARG A CA 1
ATOM 774 C C . ARG A 1 99 ? -2.678 8.093 -0.156 1.00 94.25 99 ARG A C 1
ATOM 776 O O . ARG A 1 99 ? -1.637 8.117 0.499 1.00 94.25 99 ARG A O 1
ATOM 783 N N . LYS A 1 100 ? -3.803 7.563 0.331 1.00 92.19 100 LYS A N 1
ATOM 784 C CA . LYS A 1 100 ? -3.909 6.936 1.652 1.00 92.19 100 LYS A CA 1
ATOM 785 C C . LYS A 1 100 ? -3.300 5.536 1.668 1.00 92.19 100 LYS A C 1
ATOM 787 O O . LYS A 1 100 ? -3.057 4.924 0.628 1.00 92.19 100 LYS A O 1
ATOM 792 N N . ASN A 1 101 ? -3.101 5.003 2.869 1.00 91.75 101 ASN A N 1
ATOM 793 C CA . ASN A 1 101 ? -2.536 3.672 3.064 1.00 91.75 101 ASN A CA 1
ATOM 794 C C . ASN A 1 101 ? -3.366 2.558 2.417 1.00 91.75 101 ASN A C 1
ATOM 796 O O . ASN A 1 101 ? -2.778 1.614 1.892 1.00 91.75 101 ASN A O 1
ATOM 800 N N . ALA A 1 102 ? -4.696 2.694 2.372 1.00 91.25 102 ALA A N 1
ATOM 801 C CA . ALA A 1 102 ? -5.550 1.745 1.662 1.00 91.25 102 ALA A CA 1
ATOM 802 C C . ALA A 1 102 ? -5.142 1.614 0.185 1.00 91.25 102 ALA A C 1
ATOM 804 O O . ALA A 1 102 ? -5.025 0.505 -0.329 1.00 91.25 102 ALA A O 1
ATOM 805 N N . ASN A 1 103 ? -4.836 2.734 -0.482 1.00 95.12 103 ASN A N 1
ATOM 806 C CA . ASN A 1 103 ? -4.385 2.720 -1.872 1.00 95.12 103 ASN A CA 1
ATOM 807 C C . ASN A 1 103 ? -2.998 2.084 -2.010 1.00 95.12 103 ASN A C 1
ATOM 809 O O . ASN A 1 103 ? -2.796 1.290 -2.915 1.00 95.12 103 ASN A O 1
ATOM 813 N N . ARG A 1 104 ? -2.070 2.358 -1.087 1.00 96.25 104 ARG A N 1
ATOM 814 C CA . ARG A 1 104 ? -0.710 1.780 -1.098 1.00 96.25 104 ARG A CA 1
ATOM 815 C C . ARG A 1 104 ? -0.717 0.259 -0.927 1.00 96.25 104 ARG A C 1
ATOM 817 O O . ARG A 1 104 ? 0.047 -0.447 -1.591 1.00 96.25 104 ARG A O 1
ATOM 824 N N . GLU A 1 105 ? -1.623 -0.251 -0.094 1.00 94.19 105 GLU A N 1
ATOM 825 C CA . GLU A 1 105 ? -1.899 -1.686 -0.007 1.00 94.19 105 GLU A CA 1
ATOM 826 C C . GLU A 1 105 ? -2.423 -2.223 -1.335 1.00 94.19 105 GLU A C 1
ATOM 828 O O . GLU A 1 105 ? -1.874 -3.190 -1.856 1.00 94.19 105 GLU A O 1
ATOM 833 N N . MET A 1 106 ? -3.447 -1.584 -1.905 1.00 95.19 106 MET A N 1
ATOM 834 C CA . MET A 1 106 ? -4.022 -2.016 -3.177 1.00 95.19 106 MET A CA 1
ATOM 835 C C . MET A 1 106 ? -2.986 -2.027 -4.303 1.00 95.19 106 MET A C 1
ATOM 837 O O . MET A 1 106 ? -2.984 -2.961 -5.096 1.00 95.19 106 MET A O 1
ATOM 841 N N . THR A 1 107 ? -2.085 -1.045 -4.361 1.00 98.00 107 THR A N 1
ATOM 842 C CA . THR A 1 107 ? -0.971 -1.003 -5.321 1.00 98.00 107 THR A CA 1
ATOM 843 C C . THR A 1 107 ? 0.002 -2.153 -5.117 1.00 98.00 107 THR A C 1
ATOM 845 O O . THR A 1 107 ? 0.465 -2.735 -6.089 1.00 98.00 107 THR A O 1
ATOM 848 N N . SER A 1 108 ? 0.309 -2.499 -3.865 1.00 96.94 108 SER A N 1
ATOM 849 C CA . SER A 1 108 ? 1.190 -3.634 -3.571 1.00 96.94 108 SER A CA 1
ATOM 850 C C . SER A 1 108 ? 0.576 -4.949 -4.053 1.00 96.94 108 SER A C 1
ATOM 852 O O . SER A 1 108 ? 1.246 -5.729 -4.722 1.00 96.94 108 SER A O 1
ATOM 854 N N . VAL A 1 109 ? -0.719 -5.142 -3.777 1.00 95.44 109 VAL A N 1
ATOM 855 C CA . VAL A 1 109 ? -1.497 -6.283 -4.278 1.00 95.44 109 VAL A CA 1
ATOM 856 C C . VAL A 1 109 ? -1.523 -6.288 -5.805 1.00 95.44 109 VAL A C 1
ATOM 858 O O . VAL A 1 109 ? -1.210 -7.306 -6.405 1.00 95.44 109 VAL A O 1
ATOM 861 N N . LEU A 1 110 ? -1.790 -5.139 -6.434 1.00 97.75 110 LEU A N 1
ATOM 862 C CA . LEU A 1 110 ? -1.833 -5.016 -7.890 1.00 97.75 110 LEU A CA 1
ATOM 863 C C . LEU A 1 110 ? -0.502 -5.416 -8.530 1.00 97.75 110 LEU A C 1
ATOM 865 O O . LEU A 1 110 ? -0.489 -6.172 -9.490 1.00 97.75 110 LEU A O 1
ATOM 869 N N . ILE A 1 111 ? 0.626 -4.934 -8.001 1.00 98.38 111 ILE A N 1
ATOM 870 C CA . ILE A 1 111 ? 1.951 -5.285 -8.530 1.00 98.38 111 ILE A CA 1
ATOM 871 C C . ILE A 1 111 ? 2.192 -6.796 -8.441 1.00 98.38 111 ILE A C 1
ATOM 873 O O . ILE A 1 111 ? 2.709 -7.376 -9.393 1.00 98.38 111 ILE A O 1
ATOM 877 N N . SER A 1 112 ? 1.800 -7.419 -7.328 1.00 97.31 112 SER A N 1
ATOM 878 C CA . SER A 1 112 ? 1.923 -8.865 -7.121 1.00 97.31 112 SER A CA 1
ATOM 879 C C . SER A 1 112 ? 1.034 -9.672 -8.071 1.00 97.31 112 SER A C 1
ATOM 881 O O . SER A 1 112 ? 1.498 -10.620 -8.697 1.00 97.31 112 SER A O 1
ATOM 883 N N . ASP A 1 113 ? -0.214 -9.253 -8.262 1.00 97.50 113 ASP A N 1
ATOM 884 C CA . ASP A 1 113 ? -1.162 -9.924 -9.154 1.00 97.50 113 ASP A CA 1
ATOM 885 C C . ASP A 1 113 ? -0.789 -9.762 -10.642 1.00 97.50 113 ASP A C 1
ATOM 887 O O . ASP A 1 113 ? -0.999 -10.670 -11.445 1.00 97.50 113 ASP A O 1
ATOM 891 N N . LEU A 1 114 ? -0.222 -8.615 -11.036 1.00 98.06 114 LEU A N 1
ATOM 892 C CA . LEU A 1 114 ? 0.242 -8.373 -12.409 1.00 98.06 114 LEU A CA 1
ATOM 893 C C . LEU A 1 114 ? 1.579 -9.071 -12.719 1.00 98.06 114 LEU A C 1
ATOM 895 O O . LEU A 1 114 ? 1.917 -9.266 -13.895 1.00 98.06 114 LEU A O 1
ATOM 899 N N . TYR A 1 115 ? 2.345 -9.453 -11.694 1.00 98.00 115 TYR A N 1
ATOM 900 C CA . TYR A 1 115 ? 3.630 -10.125 -11.848 1.00 98.00 115 TYR A CA 1
ATOM 901 C C . TYR A 1 115 ? 3.464 -11.512 -12.489 1.00 98.00 115 TYR A C 1
ATOM 903 O O . TYR A 1 115 ? 2.710 -12.365 -12.027 1.00 98.00 115 TYR A O 1
ATOM 911 N N . GLY A 1 116 ? 4.178 -11.741 -13.593 1.00 95.88 116 GLY A N 1
ATOM 912 C CA . GLY A 1 116 ? 4.081 -12.966 -14.397 1.00 95.88 116 GLY A CA 1
ATOM 913 C C . GLY A 1 116 ? 2.911 -12.989 -15.388 1.00 95.88 116 GLY A C 1
ATOM 914 O O . GLY A 1 116 ? 2.857 -13.889 -16.227 1.00 95.88 116 GLY A O 1
ATOM 915 N N . HIS A 1 117 ? 2.017 -11.996 -15.335 1.00 95.25 117 HIS A N 1
ATOM 916 C CA . HIS A 1 117 ? 0.906 -11.824 -16.274 1.00 95.25 117 HIS A CA 1
ATOM 917 C C . HIS A 1 117 ? 1.152 -10.676 -17.258 1.00 95.25 117 HIS A C 1
ATOM 919 O O . HIS A 1 117 ? 0.993 -10.858 -18.464 1.00 95.25 117 HIS A O 1
ATOM 925 N N . VAL A 1 118 ? 1.558 -9.509 -16.748 1.00 96.56 118 VAL A N 1
ATOM 926 C CA . VAL A 1 118 ? 1.790 -8.291 -17.544 1.00 96.56 118 VAL A CA 1
ATOM 927 C C . VAL A 1 118 ? 3.274 -7.947 -17.607 1.00 96.56 118 VAL A C 1
ATOM 929 O O . VAL A 1 118 ? 3.802 -7.692 -18.685 1.00 96.56 118 VAL A O 1
ATOM 932 N N . PHE A 1 119 ? 3.962 -7.976 -16.468 1.00 97.12 119 PHE A N 1
ATOM 933 C CA . PHE A 1 119 ? 5.386 -7.664 -16.370 1.00 97.12 119 PHE A CA 1
ATOM 934 C C . PHE A 1 119 ? 6.118 -8.675 -15.490 1.00 97.12 119 PHE A C 1
ATOM 936 O O . PHE A 1 119 ? 5.510 -9.460 -14.757 1.00 97.12 119 PHE A O 1
ATOM 943 N N . HIS A 1 120 ? 7.443 -8.682 -15.579 1.00 97.62 120 HIS A N 1
ATOM 944 C CA . HIS A 1 120 ? 8.296 -9.649 -14.899 1.00 97.62 120 HIS A CA 1
ATOM 945 C C . HIS A 1 120 ? 9.279 -8.957 -13.953 1.00 97.62 120 HIS A C 1
ATOM 947 O O . HIS A 1 120 ? 9.323 -7.737 -13.820 1.00 97.62 120 HIS A O 1
ATOM 953 N N . GLN A 1 121 ? 10.103 -9.763 -13.287 1.00 98.44 121 GLN A N 1
ATOM 954 C CA . GLN A 1 121 ? 11.024 -9.316 -12.246 1.00 98.44 121 GLN A CA 1
ATOM 955 C C . GLN A 1 121 ? 11.932 -8.179 -12.735 1.00 98.44 121 GLN A C 1
ATOM 957 O O . GLN A 1 121 ? 12.183 -7.229 -12.000 1.00 98.44 121 GLN A O 1
ATOM 962 N N . ALA A 1 122 ? 12.417 -8.272 -13.978 1.00 98.25 122 ALA A N 1
ATOM 963 C CA . ALA A 1 122 ? 13.296 -7.266 -14.566 1.00 98.25 122 ALA A CA 1
ATOM 964 C C . ALA A 1 122 ? 12.615 -5.893 -14.679 1.00 98.25 122 ALA A C 1
ATOM 966 O O . ALA A 1 122 ? 13.254 -4.883 -14.401 1.00 98.25 122 ALA A O 1
ATOM 967 N N . ASP A 1 123 ? 11.325 -5.864 -15.017 1.00 98.56 123 ASP A N 1
ATOM 968 C CA . ASP A 1 123 ? 10.543 -4.632 -15.121 1.00 98.56 123 ASP A CA 1
ATOM 969 C C . ASP A 1 123 ? 10.334 -3.996 -13.743 1.00 98.56 123 ASP A C 1
ATOM 971 O O . ASP A 1 123 ? 10.473 -2.787 -13.592 1.00 98.56 123 ASP A O 1
ATOM 975 N N . ILE A 1 124 ? 10.064 -4.810 -12.717 1.00 98.75 124 ILE A N 1
ATOM 976 C CA . ILE A 1 124 ? 9.876 -4.331 -11.341 1.00 98.75 124 ILE A CA 1
ATOM 977 C C . ILE A 1 124 ? 11.199 -3.807 -10.761 1.00 98.75 124 ILE A C 1
ATOM 979 O O . ILE A 1 124 ? 11.224 -2.732 -10.164 1.00 98.75 124 ILE A O 1
ATOM 983 N N . GLU A 1 125 ? 12.316 -4.524 -10.951 1.00 98.62 125 GLU A N 1
ATOM 984 C CA . GLU A 1 125 ? 13.643 -4.036 -10.545 1.00 98.62 125 GLU A CA 1
ATOM 985 C C . GLU A 1 125 ? 13.991 -2.716 -11.249 1.00 98.62 125 GLU A C 1
ATOM 987 O O . GLU A 1 125 ? 14.468 -1.788 -10.596 1.00 98.62 125 GLU A O 1
ATOM 992 N N . HIS A 1 126 ? 13.713 -2.614 -12.554 1.00 98.69 126 HIS A N 1
ATOM 993 C CA . HIS A 1 126 ? 13.954 -1.396 -13.325 1.00 98.69 126 HIS A CA 1
ATOM 994 C C . HIS A 1 126 ? 13.071 -0.237 -12.846 1.00 98.69 126 HIS A C 1
ATOM 996 O O . HIS A 1 126 ? 13.563 0.872 -12.657 1.00 98.69 126 HIS A O 1
ATOM 1002 N N . ALA A 1 127 ? 11.793 -0.494 -12.565 1.00 98.81 127 ALA A N 1
ATOM 1003 C CA . ALA A 1 127 ? 10.887 0.505 -12.015 1.00 98.81 127 ALA A CA 1
ATOM 1004 C C . ALA A 1 127 ? 11.376 1.045 -10.666 1.00 98.81 127 ALA A C 1
ATOM 1006 O O . ALA A 1 127 ? 11.353 2.254 -10.447 1.00 98.81 127 ALA A O 1
ATOM 1007 N N . PHE A 1 128 ? 11.861 0.179 -9.771 1.00 98.81 128 PHE A N 1
ATOM 1008 C CA . PHE A 1 128 ? 12.437 0.625 -8.503 1.00 98.81 128 PHE A CA 1
ATOM 1009 C C . PHE A 1 128 ? 13.735 1.412 -8.684 1.00 98.81 128 PHE A C 1
ATOM 1011 O O . PHE A 1 128 ? 13.945 2.381 -7.957 1.00 98.81 128 PHE A O 1
ATOM 1018 N N . ASP A 1 129 ? 14.580 1.046 -9.651 1.00 98.56 129 ASP A N 1
ATOM 1019 C CA . ASP A 1 129 ? 15.777 1.825 -9.977 1.00 98.56 129 ASP A CA 1
ATOM 1020 C C . ASP A 1 129 ? 15.394 3.245 -10.444 1.00 98.56 129 ASP A C 1
ATOM 1022 O O . ASP A 1 129 ? 15.950 4.219 -9.934 1.00 98.56 129 ASP A O 1
ATOM 1026 N N . VAL A 1 130 ? 14.379 3.374 -11.310 1.00 98.50 130 VAL A N 1
ATOM 1027 C CA . VAL A 1 130 ? 13.833 4.668 -11.763 1.00 98.50 130 VAL A CA 1
ATOM 1028 C C . VAL A 1 130 ? 13.213 5.458 -10.605 1.00 98.50 130 VAL A C 1
ATOM 1030 O O . VAL A 1 130 ? 13.519 6.635 -10.425 1.00 98.50 130 VAL A O 1
ATOM 1033 N N . LEU A 1 131 ? 12.389 4.826 -9.765 1.00 98.62 131 LEU A N 1
ATOM 1034 C CA . LEU A 1 131 ? 11.771 5.474 -8.601 1.00 98.62 131 LEU A CA 1
ATOM 1035 C C . LEU A 1 131 ? 12.809 5.966 -7.588 1.00 98.62 131 LEU A C 1
ATOM 1037 O O . LEU A 1 131 ? 12.630 7.027 -6.994 1.00 98.62 131 LEU A O 1
ATOM 1041 N N . LEU A 1 132 ? 13.895 5.214 -7.386 1.00 98.38 132 LEU A N 1
ATOM 1042 C CA . LEU A 1 132 ? 15.010 5.647 -6.549 1.00 98.38 132 LEU A CA 1
ATOM 1043 C C . LEU A 1 132 ? 15.674 6.889 -7.143 1.00 98.38 132 LEU A C 1
ATOM 1045 O O . LEU A 1 132 ? 15.929 7.825 -6.398 1.00 98.38 132 LEU A O 1
ATOM 1049 N N . GLU A 1 133 ? 15.920 6.934 -8.453 1.00 97.88 133 GLU A N 1
ATOM 1050 C CA . GLU A 1 133 ? 16.498 8.110 -9.122 1.00 97.88 133 GLU A CA 1
ATOM 1051 C C . GLU A 1 133 ? 15.590 9.346 -9.044 1.00 97.88 133 GLU A C 1
ATOM 1053 O O . GLU A 1 133 ? 16.077 10.450 -8.797 1.00 97.88 133 GLU A O 1
ATOM 1058 N N . MET A 1 134 ? 14.276 9.154 -9.175 1.00 97.12 134 MET A N 1
ATOM 1059 C CA . MET A 1 134 ? 13.260 10.208 -9.053 1.00 97.12 134 MET A CA 1
ATOM 1060 C C . MET A 1 134 ? 12.962 10.607 -7.603 1.00 97.12 134 MET A C 1
ATOM 1062 O O . MET A 1 134 ? 12.232 11.568 -7.360 1.00 97.12 134 MET A O 1
ATOM 1066 N N . LEU A 1 135 ? 13.507 9.891 -6.617 1.00 97.12 135 LEU A N 1
ATOM 1067 C CA . LEU A 1 135 ? 13.133 10.046 -5.215 1.00 97.12 135 LEU A CA 1
ATOM 1068 C C . LEU A 1 135 ? 13.265 11.482 -4.676 1.00 97.12 135 LEU A C 1
ATOM 1070 O O . LEU A 1 135 ? 12.357 11.913 -3.963 1.00 97.12 135 LEU A O 1
ATOM 1074 N N . PRO A 1 136 ? 14.326 12.257 -4.990 1.00 97.25 136 PRO A N 1
ATOM 1075 C CA . PRO A 1 136 ? 14.412 13.652 -4.558 1.00 97.25 136 PRO A CA 1
ATOM 1076 C C . PRO A 1 136 ? 13.251 14.523 -5.053 1.00 97.25 136 PRO A C 1
ATOM 1078 O O . PRO A 1 136 ? 12.814 15.405 -4.316 1.00 97.25 136 PRO A O 1
ATOM 1081 N N . ASP A 1 137 ? 12.748 14.259 -6.261 1.00 97.81 137 ASP A N 1
ATOM 1082 C CA . ASP A 1 137 ? 11.633 14.997 -6.854 1.00 97.81 137 ASP A CA 1
ATOM 1083 C C . ASP A 1 137 ? 10.298 14.529 -6.267 1.00 97.81 137 ASP A C 1
ATOM 1085 O O . ASP A 1 137 ? 9.490 15.359 -5.857 1.00 97.81 137 ASP A O 1
ATOM 1089 N N . LEU A 1 138 ? 10.106 13.215 -6.094 1.00 97.31 138 LEU A N 1
ATOM 1090 C CA . LEU A 1 138 ? 8.928 12.652 -5.414 1.00 97.31 138 LEU A CA 1
ATOM 1091 C C . LEU A 1 138 ? 8.757 13.213 -3.993 1.00 97.31 138 LEU A C 1
ATOM 1093 O O . LEU A 1 138 ? 7.637 13.411 -3.521 1.00 97.31 138 LEU A O 1
ATOM 1097 N N . MET A 1 139 ? 9.866 13.507 -3.308 1.00 97.94 139 MET A N 1
ATOM 1098 C CA . MET A 1 139 ? 9.847 14.109 -1.974 1.00 97.94 139 MET A CA 1
ATOM 1099 C C . MET A 1 139 ? 9.353 15.561 -1.941 1.00 97.94 139 MET A C 1
ATOM 1101 O O . MET A 1 139 ? 8.998 16.044 -0.862 1.00 97.94 139 MET A O 1
ATOM 1105 N N . LEU A 1 140 ? 9.326 16.264 -3.079 1.00 97.31 140 LEU A N 1
ATOM 1106 C CA . LEU A 1 140 ? 8.769 17.617 -3.160 1.00 97.31 140 LEU A CA 1
ATOM 1107 C C . LEU A 1 140 ? 7.255 17.601 -2.935 1.00 97.31 140 LEU A C 1
ATOM 1109 O O . LEU A 1 140 ? 6.742 18.462 -2.219 1.00 97.31 140 LEU A O 1
ATOM 1113 N N . ASP A 1 141 ? 6.573 16.598 -3.489 1.00 96.00 141 ASP A N 1
ATOM 1114 C CA . ASP A 1 141 ? 5.124 16.431 -3.367 1.00 96.00 141 ASP A CA 1
ATOM 1115 C C . ASP A 1 141 ? 4.747 15.557 -2.163 1.00 96.00 141 ASP A C 1
ATOM 1117 O O . ASP A 1 141 ? 3.756 15.815 -1.477 1.00 96.00 141 ASP A O 1
ATOM 1121 N N . THR A 1 142 ? 5.574 14.555 -1.848 1.00 95.94 142 THR A N 1
ATOM 1122 C CA . THR A 1 142 ? 5.354 13.611 -0.745 1.00 95.94 142 THR A CA 1
ATOM 1123 C C . THR A 1 142 ? 6.574 13.570 0.185 1.00 95.94 142 THR A C 1
ATOM 1125 O O . THR A 1 142 ? 7.489 12.778 -0.034 1.00 95.94 142 THR A O 1
ATOM 1128 N N . PRO A 1 143 ? 6.612 14.364 1.277 1.00 96.75 143 PRO A N 1
ATOM 1129 C CA . PRO A 1 143 ? 7.805 14.514 2.123 1.00 96.75 143 PRO A CA 1
ATOM 1130 C C . PRO A 1 143 ? 8.395 13.222 2.712 1.00 96.75 143 PRO A C 1
ATOM 1132 O O . PRO A 1 143 ? 9.561 13.214 3.095 1.00 96.75 143 PRO A O 1
ATOM 1135 N N . ASN A 1 144 ? 7.602 12.152 2.812 1.00 96.31 144 ASN A N 1
ATOM 1136 C CA . ASN A 1 144 ? 8.001 10.831 3.304 1.00 96.31 144 ASN A CA 1
ATOM 1137 C C . ASN A 1 144 ? 8.147 9.776 2.187 1.00 96.31 144 ASN A C 1
ATOM 1139 O O . ASN A 1 144 ? 8.093 8.579 2.468 1.00 96.31 144 ASN A O 1
ATOM 1143 N N . ALA A 1 145 ? 8.301 10.187 0.922 1.00 98.25 145 ALA A N 1
ATOM 1144 C CA . ALA A 1 145 ? 8.411 9.270 -0.217 1.00 98.25 145 ALA A CA 1
ATOM 1145 C C . ALA A 1 145 ? 9.568 8.267 -0.077 1.00 98.25 145 ALA A C 1
ATOM 1147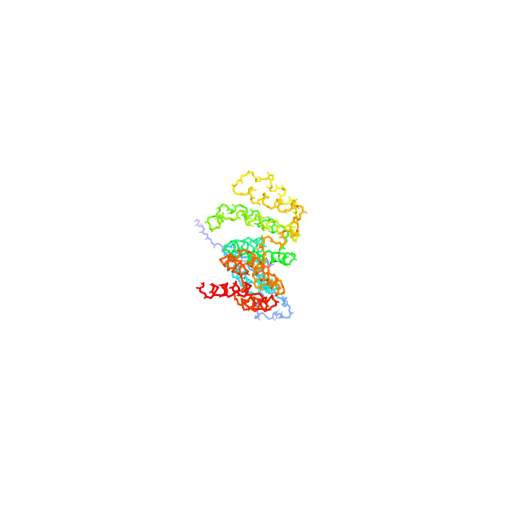 O O . ALA A 1 145 ? 9.463 7.140 -0.552 1.00 98.25 145 ALA A O 1
ATOM 1148 N N . ASP A 1 146 ? 10.651 8.636 0.607 1.00 98.06 146 ASP A N 1
ATOM 1149 C CA . ASP A 1 146 ? 11.798 7.768 0.878 1.00 98.06 146 ASP A CA 1
ATOM 1150 C C . ASP A 1 146 ? 11.440 6.574 1.769 1.00 98.06 146 ASP A C 1
ATOM 1152 O O . ASP A 1 146 ? 11.782 5.434 1.437 1.00 98.06 146 ASP A O 1
ATOM 1156 N N . GLU A 1 147 ? 10.688 6.810 2.843 1.00 97.94 147 GLU A N 1
ATOM 1157 C CA . GLU A 1 147 ? 10.123 5.751 3.683 1.00 97.94 147 GLU A CA 1
ATOM 1158 C C . GLU A 1 147 ? 9.120 4.888 2.906 1.00 97.94 147 GLU A C 1
ATOM 1160 O O . GLU A 1 147 ? 9.215 3.659 2.915 1.00 97.94 147 GLU A O 1
ATOM 1165 N N . LEU A 1 148 ? 8.184 5.524 2.190 1.00 98.12 148 LEU A N 1
ATOM 1166 C CA . LEU A 1 148 ? 7.148 4.821 1.428 1.00 98.12 148 LEU A CA 1
ATOM 1167 C C . LEU A 1 148 ? 7.754 3.919 0.348 1.00 98.12 148 LEU A C 1
ATOM 1169 O O . LEU A 1 148 ? 7.332 2.773 0.201 1.00 98.12 148 LEU A O 1
ATOM 1173 N N . LEU A 1 149 ? 8.770 4.396 -0.373 1.00 98.56 149 LEU A N 1
ATOM 1174 C CA . LEU A 1 149 ? 9.462 3.599 -1.382 1.00 98.56 149 LEU A CA 1
ATOM 1175 C C . LEU A 1 149 ? 10.159 2.387 -0.751 1.00 98.56 149 LEU A C 1
ATOM 1177 O O . LEU A 1 149 ? 10.098 1.290 -1.301 1.00 98.56 149 LEU A O 1
ATOM 1181 N N . GLY A 1 150 ? 10.747 2.551 0.438 1.00 97.94 150 GLY A N 1
ATOM 1182 C CA . GLY A 1 150 ? 11.365 1.447 1.175 1.00 97.94 150 GLY A CA 1
ATOM 1183 C C . GLY A 1 150 ? 10.347 0.372 1.562 1.00 97.94 150 GLY A C 1
ATOM 1184 O O . GLY A 1 150 ? 10.613 -0.825 1.431 1.00 97.94 150 GLY A O 1
ATOM 1185 N N . ASN A 1 151 ? 9.148 0.797 1.961 1.00 97.56 151 ASN A N 1
ATOM 1186 C CA . ASN A 1 151 ? 8.026 -0.089 2.256 1.00 97.56 151 ASN A CA 1
ATOM 1187 C C . ASN A 1 151 ? 7.565 -0.859 1.002 1.00 97.56 151 ASN A C 1
ATOM 1189 O O . ASN A 1 151 ? 7.418 -2.081 1.065 1.00 97.56 151 ASN A O 1
ATOM 1193 N N . PHE A 1 152 ? 7.417 -0.190 -0.150 1.00 98.31 152 PHE A N 1
ATOM 1194 C CA . PHE A 1 152 ? 7.089 -0.855 -1.421 1.00 98.31 152 PHE A CA 1
ATOM 1195 C C . PHE A 1 152 ? 8.156 -1.870 -1.848 1.00 98.31 152 PHE A C 1
ATOM 1197 O O . PHE A 1 152 ? 7.811 -2.985 -2.236 1.00 98.31 152 PHE A O 1
ATOM 1204 N N . ILE A 1 153 ? 9.444 -1.532 -1.720 1.00 98.12 153 ILE A N 1
ATOM 1205 C CA . ILE A 1 153 ? 10.543 -2.461 -2.024 1.00 98.12 153 ILE A CA 1
ATOM 1206 C C . ILE A 1 153 ? 10.478 -3.686 -1.104 1.00 98.12 153 ILE A C 1
ATOM 1208 O O . ILE A 1 153 ? 10.581 -4.817 -1.578 1.00 98.12 153 ILE A O 1
ATOM 1212 N N . ALA A 1 154 ? 10.288 -3.491 0.206 1.00 96.44 154 ALA A N 1
ATOM 1213 C CA . ALA A 1 154 ? 10.152 -4.605 1.144 1.00 96.44 154 ALA A CA 1
ATOM 1214 C C . ALA A 1 154 ? 8.979 -5.519 0.773 1.00 96.44 154 ALA A C 1
ATOM 1216 O O . ALA A 1 154 ? 9.117 -6.741 0.832 1.00 96.44 154 ALA A O 1
ATOM 1217 N N . ARG A 1 155 ? 7.849 -4.931 0.368 1.00 96.06 155 ARG A N 1
ATOM 1218 C CA . ARG A 1 155 ? 6.647 -5.668 -0.019 1.00 96.06 155 ARG A CA 1
ATOM 1219 C C . ARG A 1 155 ? 6.835 -6.468 -1.294 1.00 96.06 155 ARG A C 1
ATOM 1221 O O . ARG A 1 155 ? 6.567 -7.660 -1.277 1.00 96.06 155 ARG A O 1
ATOM 1228 N N . ALA A 1 156 ? 7.412 -5.873 -2.332 1.00 97.19 156 ALA A N 1
ATOM 1229 C CA . ALA A 1 156 ? 7.727 -6.592 -3.564 1.00 97.19 156 ALA A CA 1
ATOM 1230 C C . ALA A 1 156 ? 8.709 -7.759 -3.334 1.00 97.19 156 ALA A C 1
ATOM 1232 O O . ALA A 1 156 ? 8.634 -8.774 -4.021 1.00 97.19 156 ALA A O 1
ATOM 1233 N N . VAL A 1 157 ? 9.615 -7.649 -2.352 1.00 96.25 157 VAL A N 1
ATOM 1234 C CA . VAL A 1 157 ? 10.469 -8.778 -1.943 1.00 96.25 157 VAL A CA 1
ATOM 1235 C C . VAL A 1 157 ? 9.683 -9.850 -1.183 1.00 96.25 157 VAL A C 1
ATOM 1237 O O . VAL A 1 157 ? 9.926 -11.034 -1.390 1.00 96.25 157 VAL A O 1
ATOM 1240 N N . ALA A 1 158 ? 8.782 -9.465 -0.277 1.00 93.50 158 ALA A N 1
ATOM 1241 C CA . ALA A 1 158 ? 7.984 -10.419 0.496 1.00 93.50 158 ALA A CA 1
ATOM 1242 C C . ALA A 1 158 ? 6.941 -11.159 -0.354 1.00 93.50 158 ALA A C 1
ATOM 1244 O O . ALA A 1 158 ? 6.644 -12.314 -0.058 1.00 93.50 158 ALA A O 1
ATOM 1245 N N . ASP A 1 159 ? 6.448 -10.513 -1.409 1.00 93.88 159 ASP A N 1
ATOM 1246 C CA . ASP A 1 159 ? 5.507 -11.068 -2.383 1.00 93.88 159 ASP A CA 1
ATOM 1247 C C . ASP A 1 159 ? 6.230 -11.848 -3.509 1.00 93.88 159 ASP A C 1
ATOM 1249 O O . ASP A 1 159 ? 5.632 -12.162 -4.533 1.00 93.88 159 ASP A O 1
ATOM 1253 N N . ASP A 1 160 ? 7.530 -12.146 -3.350 1.00 95.25 160 ASP A N 1
ATOM 1254 C CA . ASP A 1 160 ? 8.376 -12.887 -4.304 1.00 95.25 160 ASP A CA 1
ATOM 1255 C C . ASP A 1 160 ? 8.421 -12.295 -5.735 1.00 95.25 160 ASP A C 1
ATOM 1257 O O . ASP A 1 160 ? 8.797 -12.969 -6.700 1.00 95.25 160 ASP A O 1
ATOM 1261 N N . CYS A 1 161 ? 8.100 -11.006 -5.880 1.00 97.19 161 CYS A N 1
ATOM 1262 C CA . CYS A 1 161 ? 8.147 -10.283 -7.152 1.00 97.19 161 CYS A CA 1
ATOM 1263 C C . CYS A 1 161 ? 9.579 -9.886 -7.537 1.00 97.19 161 CYS A C 1
ATOM 1265 O O . CYS A 1 161 ? 9.924 -9.842 -8.718 1.00 97.19 161 CYS A O 1
ATOM 1267 N N . ILE A 1 162 ? 10.426 -9.601 -6.538 1.00 97.69 162 ILE A N 1
ATOM 1268 C CA . ILE A 1 162 ? 11.861 -9.336 -6.706 1.00 97.69 162 ILE A CA 1
ATOM 1269 C C . ILE A 1 162 ? 12.700 -10.049 -5.633 1.00 97.69 162 ILE A C 1
ATOM 1271 O O . ILE A 1 162 ? 12.267 -10.217 -4.493 1.00 97.69 162 ILE A O 1
ATOM 1275 N N . PRO A 1 163 ? 13.940 -10.464 -5.939 1.00 96.69 163 PRO A N 1
ATOM 1276 C CA . PRO A 1 163 ? 14.750 -11.230 -5.004 1.00 96.69 163 PRO A CA 1
ATOM 1277 C C . PRO A 1 163 ? 15.370 -10.340 -3.907 1.00 96.69 163 PRO A C 1
ATOM 1279 O O . PRO A 1 163 ? 15.827 -9.229 -4.190 1.00 96.69 163 PRO A O 1
ATOM 1282 N N . PRO A 1 164 ? 15.580 -10.852 -2.674 1.00 95.31 164 PRO A N 1
ATOM 1283 C CA . PRO A 1 164 ? 16.219 -10.097 -1.585 1.00 95.31 164 PRO A CA 1
ATOM 1284 C C . PRO A 1 164 ? 17.637 -9.576 -1.891 1.00 95.31 164 PRO A C 1
ATOM 1286 O O . PRO A 1 164 ? 18.156 -8.705 -1.189 1.00 95.31 164 PRO A O 1
ATOM 1289 N N . ILE A 1 165 ? 18.306 -10.127 -2.913 1.00 96.75 165 ILE A N 1
ATOM 1290 C CA . ILE A 1 165 ? 19.616 -9.644 -3.374 1.00 96.75 165 ILE A CA 1
ATOM 1291 C C . ILE A 1 165 ? 19.536 -8.223 -3.947 1.00 96.75 165 ILE A C 1
ATOM 1293 O O . ILE A 1 165 ? 20.521 -7.495 -3.836 1.00 96.75 165 ILE A O 1
ATOM 1297 N N . TYR A 1 166 ? 18.378 -7.806 -4.477 1.00 97.81 166 TYR A N 1
ATOM 1298 C CA . TYR A 1 166 ? 18.144 -6.445 -4.964 1.00 97.81 166 TYR A CA 1
ATOM 1299 C C . TYR A 1 166 ? 18.426 -5.414 -3.861 1.00 97.81 166 TYR A C 1
ATOM 1301 O O . TYR A 1 166 ? 19.233 -4.502 -4.043 1.00 97.81 166 TYR A O 1
ATOM 1309 N N . VAL A 1 167 ? 17.855 -5.628 -2.670 1.00 97.19 167 VAL A N 1
ATOM 1310 C CA . VAL A 1 167 ? 18.043 -4.752 -1.500 1.00 97.19 167 VAL A CA 1
ATOM 1311 C C . VAL A 1 167 ? 19.502 -4.745 -1.044 1.00 97.19 167 VAL A C 1
ATOM 1313 O O . VAL A 1 167 ? 20.068 -3.684 -0.791 1.00 97.19 167 VAL A O 1
ATOM 1316 N N . LYS A 1 168 ? 20.155 -5.915 -0.989 1.00 95.75 168 LYS A N 1
ATOM 1317 C CA . LYS A 1 168 ? 21.572 -6.020 -0.592 1.00 95.75 168 LYS A CA 1
ATOM 1318 C C . LYS A 1 168 ? 22.497 -5.265 -1.550 1.00 95.75 168 LYS A C 1
ATOM 1320 O O . LYS A 1 168 ? 23.334 -4.494 -1.092 1.00 95.75 168 LYS A O 1
ATOM 1325 N N . ARG A 1 169 ? 22.311 -5.445 -2.864 1.00 96.56 169 ARG A N 1
ATOM 1326 C CA . ARG A 1 169 ? 23.067 -4.753 -3.921 1.00 96.56 169 ARG A CA 1
ATOM 1327 C C . ARG A 1 169 ? 22.901 -3.239 -3.809 1.00 96.56 169 ARG A C 1
ATOM 1329 O O . ARG A 1 169 ? 23.883 -2.502 -3.826 1.00 96.56 169 ARG A O 1
ATOM 1336 N N . ASN A 1 170 ? 21.663 -2.775 -3.655 1.00 96.19 170 ASN A N 1
ATOM 1337 C CA . ASN A 1 170 ? 21.376 -1.347 -3.579 1.00 96.19 170 ASN A CA 1
ATOM 1338 C C . ASN A 1 170 ? 21.826 -0.710 -2.256 1.00 96.19 170 ASN A C 1
ATOM 1340 O O . ASN A 1 170 ? 22.183 0.465 -2.247 1.00 96.19 170 ASN A O 1
ATOM 1344 N N . LYS A 1 171 ? 21.929 -1.482 -1.168 1.00 94.00 171 LYS A N 1
ATOM 1345 C CA . LYS A 1 171 ? 22.490 -1.008 0.108 1.00 94.00 171 LYS A CA 1
ATOM 1346 C C . LYS A 1 171 ? 23.980 -0.674 0.002 1.00 94.00 171 LYS A C 1
ATOM 1348 O O . LYS A 1 171 ? 24.455 0.234 0.676 1.00 94.00 171 LYS A O 1
ATOM 1353 N N . GLU A 1 172 ? 24.715 -1.404 -0.834 1.00 92.75 172 GLU A N 1
ATOM 1354 C CA . GLU A 1 172 ? 26.125 -1.119 -1.129 1.00 92.75 172 GLU A CA 1
ATOM 1355 C C . GLU A 1 172 ? 26.280 0.045 -2.122 1.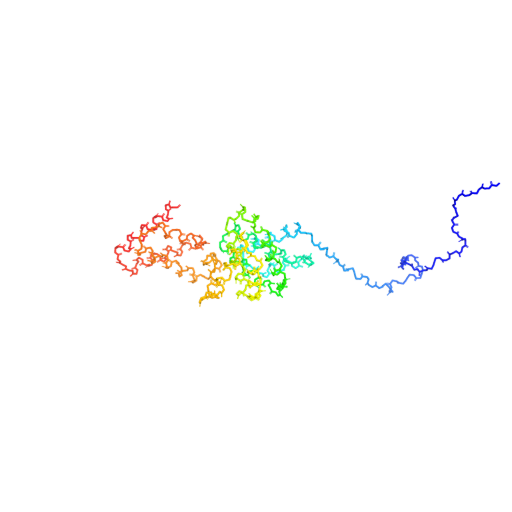00 92.75 172 GLU A C 1
ATOM 1357 O O . GLU A 1 172 ? 27.234 0.815 -2.018 1.00 92.75 172 GLU A O 1
ATOM 1362 N N . LYS A 1 173 ? 25.333 0.189 -3.063 1.00 94.88 173 LYS A N 1
ATOM 1363 C CA . LYS A 1 173 ? 25.319 1.241 -4.094 1.00 94.88 173 LYS A CA 1
ATOM 1364 C C . LYS A 1 173 ? 24.989 2.627 -3.525 1.00 94.88 173 LYS A C 1
ATOM 1366 O O . LYS A 1 173 ? 25.677 3.592 -3.846 1.00 94.88 173 LYS A O 1
ATOM 1371 N N . TYR A 1 174 ? 23.939 2.742 -2.711 1.00 94.81 174 TYR A N 1
ATOM 1372 C CA . TYR A 1 174 ? 23.424 4.026 -2.231 1.00 94.81 174 TYR A CA 1
ATOM 1373 C C . TYR A 1 174 ? 23.901 4.330 -0.807 1.00 94.81 174 TYR A C 1
ATOM 1375 O O . TYR A 1 174 ? 23.451 3.722 0.163 1.00 94.81 174 TYR A O 1
ATOM 1383 N N . THR A 1 175 ? 24.796 5.313 -0.669 1.00 93.69 175 THR A N 1
ATOM 1384 C CA . THR A 1 175 ? 25.409 5.680 0.623 1.00 93.69 175 THR A CA 1
ATOM 1385 C C . THR A 1 175 ? 24.866 6.967 1.242 1.00 93.69 175 THR A C 1
ATOM 1387 O O . THR A 1 175 ? 25.123 7.225 2.418 1.00 93.69 175 THR A O 1
ATOM 1390 N N . GLU A 1 176 ? 24.097 7.750 0.486 1.00 96.19 176 GLU A N 1
ATOM 1391 C CA . GLU A 1 176 ? 23.591 9.066 0.887 1.00 96.19 176 GLU A CA 1
ATOM 1392 C C . GLU A 1 176 ? 22.059 9.115 0.891 1.00 96.19 176 GLU A C 1
ATOM 1394 O O . GLU A 1 176 ? 21.384 8.378 0.164 1.00 96.19 176 GLU A O 1
ATOM 1399 N N . LYS A 1 177 ? 21.497 10.002 1.719 1.00 94.94 177 LYS A N 1
ATOM 1400 C CA . LYS A 1 177 ? 20.053 10.277 1.731 1.00 94.94 177 LYS A CA 1
ATOM 1401 C C . LYS A 1 177 ? 19.632 11.043 0.462 1.00 94.94 177 LYS A C 1
ATOM 1403 O O . LYS A 1 177 ? 20.444 11.807 -0.059 1.00 94.94 177 LYS A O 1
ATOM 1408 N N . PRO A 1 178 ? 18.384 10.885 -0.017 1.00 96.88 178 PRO A N 1
ATOM 1409 C CA . PRO A 1 178 ? 17.309 10.060 0.558 1.00 96.88 178 PRO A CA 1
ATOM 1410 C C . PRO A 1 178 ? 17.388 8.561 0.212 1.00 96.88 178 PRO A C 1
ATOM 1412 O O . PRO A 1 178 ? 16.964 7.731 1.009 1.00 96.88 178 PRO A O 1
ATOM 1415 N N . HIS A 1 179 ? 18.024 8.194 -0.903 1.00 97.94 179 HIS A N 1
ATOM 1416 C CA . HIS A 1 179 ? 18.119 6.818 -1.417 1.00 97.94 179 HIS A CA 1
ATOM 1417 C C . HIS A 1 179 ? 18.541 5.778 -0.371 1.00 97.94 179 HIS A C 1
ATOM 1419 O O . HIS A 1 179 ? 17.883 4.753 -0.201 1.00 97.94 179 HIS A O 1
ATOM 1425 N N . LYS A 1 180 ? 19.623 6.054 0.374 1.00 97.69 180 LYS A N 1
ATOM 1426 C CA . LYS A 1 180 ? 20.117 5.152 1.422 1.00 97.69 180 LYS A CA 1
ATOM 1427 C C . LYS A 1 180 ? 19.044 4.843 2.463 1.00 97.69 180 LYS A C 1
ATOM 1429 O O . LYS A 1 180 ? 18.929 3.698 2.879 1.00 97.69 180 LYS A O 1
ATOM 1434 N N . PHE A 1 181 ? 18.278 5.852 2.875 1.00 98.00 181 PHE A N 1
ATOM 1435 C CA . PHE A 1 181 ? 17.250 5.681 3.895 1.00 98.00 181 PHE A CA 1
ATOM 1436 C C . PHE A 1 181 ? 16.141 4.746 3.404 1.00 98.00 181 PHE A C 1
ATOM 1438 O O . PHE A 1 181 ? 15.782 3.817 4.117 1.00 98.00 181 PHE A O 1
ATOM 1445 N N . SER A 1 182 ? 15.695 4.911 2.157 1.00 98.12 182 SER A N 1
ATOM 1446 C CA . SER A 1 182 ? 14.709 4.022 1.533 1.00 98.12 182 SER A CA 1
ATOM 1447 C C . SER A 1 182 ? 15.155 2.551 1.531 1.00 98.12 182 SER A C 1
ATOM 1449 O O . SER A 1 182 ? 14.425 1.654 1.959 1.00 98.12 182 SER A O 1
ATOM 1451 N N . ILE A 1 183 ? 16.408 2.294 1.143 1.00 98.19 183 ILE A N 1
ATOM 1452 C CA . ILE A 1 183 ? 16.970 0.937 1.135 1.00 98.19 183 ILE A CA 1
ATOM 1453 C C . ILE A 1 183 ? 17.176 0.382 2.553 1.00 98.19 183 ILE A C 1
ATOM 1455 O O . ILE A 1 183 ? 16.992 -0.817 2.780 1.00 98.19 183 ILE A O 1
ATOM 1459 N N . GLU A 1 184 ? 17.557 1.223 3.518 1.00 96.88 184 GLU A N 1
ATOM 1460 C CA . GLU A 1 184 ? 17.673 0.832 4.927 1.00 96.88 184 GLU A CA 1
ATOM 1461 C C . GLU A 1 184 ? 16.316 0.429 5.511 1.00 96.88 184 GLU A C 1
ATOM 1463 O O . GLU A 1 184 ? 16.233 -0.636 6.121 1.00 96.88 184 GLU A O 1
ATOM 1468 N N . VAL A 1 185 ? 15.251 1.193 5.236 1.00 95.75 185 VAL A N 1
ATOM 1469 C CA . VAL A 1 185 ? 13.870 0.842 5.609 1.00 95.75 185 VAL A CA 1
ATOM 1470 C C . VAL A 1 185 ? 13.510 -0.544 5.072 1.00 95.75 185 VAL A C 1
ATOM 1472 O O . VAL A 1 185 ? 13.118 -1.422 5.846 1.00 95.75 185 VAL A O 1
ATOM 1475 N N . ALA A 1 186 ? 13.732 -0.787 3.776 1.00 95.75 186 ALA A N 1
ATOM 1476 C CA . ALA A 1 186 ? 13.432 -2.081 3.169 1.00 95.75 186 ALA A CA 1
ATOM 1477 C C . ALA A 1 186 ? 14.223 -3.232 3.818 1.00 95.75 186 ALA A C 1
ATOM 1479 O O . ALA A 1 186 ? 13.674 -4.280 4.165 1.00 95.75 186 ALA A O 1
ATOM 1480 N N . ASN A 1 187 ? 15.527 -3.034 4.021 1.00 94.94 187 ASN A N 1
ATOM 1481 C CA . ASN A 1 187 ? 16.403 -4.018 4.649 1.00 94.94 187 ASN A CA 1
ATOM 1482 C C . ASN A 1 187 ? 15.974 -4.351 6.086 1.00 94.94 187 ASN A C 1
ATOM 1484 O O . ASN A 1 187 ? 15.999 -5.517 6.490 1.00 94.94 187 ASN A O 1
ATOM 1488 N N . ASP A 1 188 ? 15.623 -3.343 6.873 1.00 93.06 188 ASP A N 1
ATOM 1489 C CA . ASP A 1 188 ? 15.311 -3.513 8.290 1.00 93.06 188 ASP A CA 1
ATOM 1490 C C . ASP A 1 188 ? 13.964 -4.220 8.476 1.00 93.06 188 ASP A C 1
ATOM 1492 O O . ASP A 1 188 ? 13.852 -5.126 9.311 1.00 93.06 188 ASP A O 1
ATOM 1496 N N . LEU A 1 189 ? 12.980 -3.910 7.625 1.00 91.88 189 LEU A N 1
ATOM 1497 C CA . LEU A 1 189 ? 11.717 -4.646 7.553 1.00 91.88 189 LEU A CA 1
ATOM 1498 C C . LEU A 1 189 ? 11.945 -6.127 7.238 1.00 91.88 189 LEU A C 1
ATOM 1500 O O . LEU A 1 189 ? 11.432 -6.993 7.946 1.00 91.88 189 LEU A O 1
ATOM 1504 N N . LEU A 1 190 ? 12.768 -6.431 6.232 1.00 91.19 190 LEU A N 1
ATOM 1505 C CA . LEU A 1 190 ? 13.023 -7.805 5.788 1.00 91.19 190 LEU A CA 1
ATOM 1506 C C . LEU A 1 190 ? 13.865 -8.630 6.777 1.00 91.19 190 LEU A C 1
ATOM 1508 O O . LEU A 1 190 ? 13.734 -9.852 6.827 1.00 91.19 190 LEU A O 1
ATOM 1512 N N . THR A 1 191 ? 14.734 -7.993 7.568 1.00 89.81 191 THR A N 1
ATOM 1513 C CA . THR A 1 191 ? 15.658 -8.684 8.493 1.00 89.81 191 THR A CA 1
ATOM 1514 C C . THR A 1 191 ? 15.163 -8.771 9.940 1.00 89.81 191 THR A C 1
ATOM 1516 O O . THR A 1 191 ? 15.764 -9.475 10.758 1.00 89.81 191 THR A O 1
ATOM 1519 N N . SER A 1 192 ? 14.061 -8.098 10.277 1.00 86.62 192 SER A N 1
ATOM 1520 C CA . SER A 1 192 ? 13.451 -8.160 11.608 1.00 86.62 192 SER A CA 1
ATOM 1521 C C . SER A 1 192 ? 12.993 -9.582 11.980 1.00 86.62 192 SER A C 1
ATOM 1523 O O . SER A 1 192 ? 12.644 -10.393 11.123 1.00 86.62 192 SER A O 1
ATOM 1525 N N . LYS A 1 193 ? 12.938 -9.901 13.285 1.00 66.31 193 LYS A N 1
ATOM 1526 C CA . LYS A 1 193 ? 12.603 -11.245 13.821 1.00 66.31 193 LYS A CA 1
ATOM 1527 C C . LYS A 1 193 ? 11.232 -11.786 13.378 1.00 66.31 193 LYS A C 1
ATOM 1529 O O . LYS A 1 193 ? 11.001 -12.988 13.476 1.00 66.31 193 LYS A O 1
ATOM 1534 N N . HIS A 1 194 ? 10.356 -10.914 12.881 1.00 66.81 194 HIS A N 1
ATOM 1535 C CA . HIS A 1 194 ? 9.061 -11.246 12.278 1.00 66.81 194 HIS A CA 1
ATOM 1536 C C . HIS A 1 194 ? 8.865 -10.549 10.922 1.00 66.81 194 HIS A C 1
ATOM 1538 O O . HIS A 1 194 ? 7.734 -10.268 10.542 1.00 66.81 194 HIS A O 1
ATOM 1544 N N . GLY A 1 195 ? 9.960 -10.260 10.210 1.00 63.59 195 GLY A N 1
ATOM 1545 C CA . GLY A 1 195 ? 9.993 -9.384 9.039 1.00 63.59 195 GLY A CA 1
ATOM 1546 C C . GLY A 1 195 ? 8.910 -9.690 8.012 1.00 63.59 195 GLY A C 1
ATOM 1547 O O . GLY A 1 195 ? 8.053 -8.852 7.787 1.00 63.59 195 GLY A O 1
ATOM 1548 N N . LEU A 1 196 ? 8.847 -10.922 7.499 1.00 62.47 196 LEU A N 1
ATOM 1549 C CA . LEU A 1 196 ? 7.846 -11.315 6.493 1.00 62.47 196 LEU A CA 1
ATOM 1550 C C . LEU A 1 196 ? 6.388 -11.143 6.966 1.00 62.47 196 LEU A C 1
ATOM 1552 O O . LEU A 1 196 ? 5.549 -10.674 6.209 1.00 62.47 196 LEU A O 1
ATOM 1556 N N . ILE A 1 197 ? 6.085 -11.453 8.233 1.00 62.12 197 ILE A N 1
ATOM 1557 C CA . ILE A 1 197 ? 4.731 -11.283 8.802 1.00 62.12 197 ILE A CA 1
ATOM 1558 C C . ILE A 1 197 ? 4.398 -9.796 8.996 1.00 62.12 197 ILE A C 1
ATOM 1560 O O . ILE A 1 197 ? 3.240 -9.393 8.912 1.00 62.12 197 ILE A O 1
ATOM 1564 N N . ASN A 1 198 ? 5.410 -8.979 9.284 1.00 67.25 198 ASN A N 1
ATOM 1565 C CA . ASN A 1 198 ? 5.251 -7.540 9.438 1.00 67.25 198 ASN A CA 1
ATOM 1566 C C . ASN A 1 198 ? 5.137 -6.835 8.081 1.00 67.25 198 ASN A C 1
ATOM 1568 O O . ASN A 1 198 ? 4.462 -5.813 8.009 1.00 67.25 198 ASN A O 1
ATOM 1572 N N . VAL A 1 199 ? 5.745 -7.385 7.022 1.00 77.50 199 VAL A N 1
ATOM 1573 C CA . VAL A 1 199 ? 5.690 -6.814 5.671 1.00 77.50 199 VAL A CA 1
ATOM 1574 C C . VAL A 1 199 ? 4.281 -6.884 5.073 1.00 77.50 199 VAL A C 1
ATOM 1576 O O . VAL A 1 199 ? 3.840 -5.922 4.459 1.00 77.50 199 VAL A O 1
ATOM 1579 N N . ASP A 1 200 ? 3.517 -7.938 5.359 1.00 72.31 200 ASP A N 1
ATOM 1580 C CA . ASP A 1 200 ? 2.088 -8.031 4.999 1.00 72.31 200 ASP A CA 1
ATOM 1581 C C . ASP A 1 200 ? 1.229 -6.906 5.625 1.00 72.31 200 ASP A C 1
ATOM 1583 O O . ASP A 1 200 ? 0.116 -6.617 5.198 1.00 72.31 200 ASP A O 1
ATOM 1587 N N . ARG A 1 201 ? 1.747 -6.227 6.657 1.00 78.75 201 ARG A N 1
ATOM 1588 C CA . ARG A 1 201 ? 1.022 -5.225 7.454 1.00 78.75 201 ARG A CA 1
ATOM 1589 C C . ARG A 1 201 ? 1.591 -3.816 7.328 1.00 78.75 201 ARG A C 1
ATOM 1591 O O . ARG A 1 201 ? 1.198 -2.953 8.109 1.00 78.75 201 ARG A O 1
ATOM 1598 N N . ILE A 1 202 ? 2.508 -3.569 6.391 1.00 88.81 202 ILE A N 1
ATOM 1599 C CA . ILE A 1 202 ? 3.252 -2.295 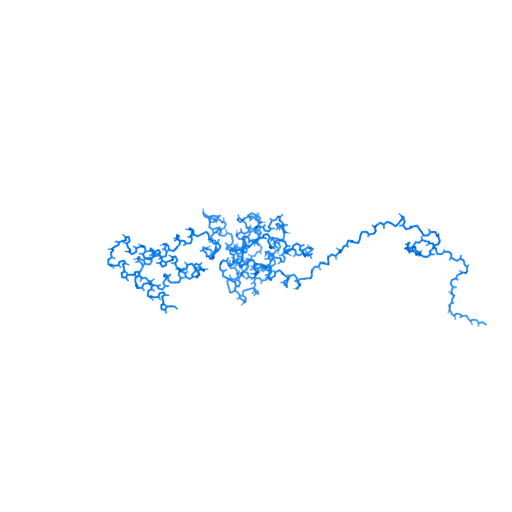6.298 1.00 88.81 202 ILE A CA 1
ATOM 1600 C C . ILE A 1 202 ? 2.344 -1.078 6.117 1.00 88.81 202 ILE A C 1
ATOM 1602 O O . ILE A 1 202 ? 2.622 -0.016 6.661 1.00 88.81 202 ILE A O 1
ATOM 1606 N N . TRP A 1 203 ? 1.235 -1.247 5.401 1.00 89.75 203 TRP A N 1
ATOM 1607 C CA . TRP A 1 203 ? 0.265 -0.188 5.142 1.00 89.75 203 TRP A CA 1
ATOM 1608 C C . TRP A 1 203 ? -0.819 -0.131 6.223 1.00 89.75 203 TRP A C 1
ATOM 1610 O O . TRP A 1 203 ? -1.716 0.702 6.187 1.00 89.75 203 TRP A O 1
ATOM 1620 N N . GLY A 1 204 ? -0.740 -1.005 7.224 1.00 80.94 204 GLY A N 1
ATOM 1621 C CA . GLY A 1 204 ? -1.773 -1.161 8.227 1.00 80.94 204 GLY A CA 1
ATOM 1622 C C . GLY A 1 204 ? -3.030 -1.824 7.672 1.00 80.94 204 GLY A C 1
ATOM 1623 O O . GLY A 1 204 ? -3.051 -2.481 6.626 1.00 80.94 204 GLY A O 1
ATOM 1624 N N . PHE A 1 205 ? -4.104 -1.683 8.436 1.00 74.25 205 PHE A N 1
ATOM 1625 C CA . PHE A 1 205 ? -5.340 -2.409 8.202 1.00 74.25 205 PHE A CA 1
ATOM 1626 C C . PHE A 1 205 ? -6.496 -1.462 7.917 1.00 74.25 205 PHE A C 1
ATOM 1628 O O . PHE A 1 205 ? -7.454 -1.380 8.685 1.00 74.25 205 PHE A O 1
ATOM 1635 N N . THR A 1 206 ? -6.366 -0.733 6.816 1.00 75.94 206 THR A N 1
ATOM 1636 C CA . THR A 1 206 ? -7.304 0.317 6.425 1.00 75.94 206 THR A CA 1
ATOM 1637 C C . THR A 1 206 ? -8.001 -0.042 5.112 1.00 75.94 206 THR A C 1
ATOM 1639 O O . THR A 1 206 ? -7.537 -0.910 4.362 1.00 75.94 206 THR A O 1
ATOM 1642 N N . GLY A 1 207 ? -9.145 0.593 4.862 1.00 82.62 207 GLY A N 1
ATOM 1643 C CA . GLY A 1 207 ? -9.879 0.527 3.601 1.00 82.62 207 GLY A CA 1
ATOM 1644 C C . GLY A 1 207 ? -10.978 -0.539 3.537 1.00 82.62 207 GLY A C 1
ATOM 1645 O O . GLY A 1 207 ? -10.930 -1.589 4.184 1.00 82.62 207 GLY A O 1
ATOM 1646 N N . GLY A 1 208 ? -11.978 -0.276 2.690 1.00 79.31 208 GLY A N 1
ATOM 1647 C CA . GLY A 1 208 ? -13.160 -1.133 2.500 1.00 79.31 208 GLY A CA 1
ATOM 1648 C C . GLY A 1 208 ? -12.888 -2.493 1.850 1.00 79.31 208 GLY A C 1
ATOM 1649 O O . GLY A 1 208 ? -13.760 -3.356 1.855 1.00 79.31 208 GLY A O 1
ATOM 1650 N N . MET A 1 209 ? -11.676 -2.706 1.336 1.00 78.56 209 MET A N 1
ATOM 1651 C CA . MET A 1 209 ? -11.227 -3.973 0.746 1.00 78.56 209 MET A CA 1
ATOM 1652 C C . MET A 1 209 ? -10.958 -5.059 1.798 1.00 78.56 209 MET A C 1
ATOM 1654 O O . MET A 1 209 ? -10.838 -6.241 1.474 1.00 78.56 209 MET A O 1
ATOM 1658 N N . ARG A 1 210 ? -10.830 -4.683 3.078 1.00 83.31 210 ARG A N 1
ATOM 1659 C CA . ARG A 1 210 ? -10.537 -5.638 4.148 1.00 83.31 210 ARG A CA 1
ATOM 1660 C C . ARG A 1 210 ? -11.766 -6.501 4.470 1.00 83.31 210 ARG A C 1
ATOM 1662 O O . ARG A 1 210 ? -12.893 -6.007 4.453 1.00 83.31 210 ARG A O 1
ATOM 1669 N N . PRO A 1 211 ? -11.582 -7.786 4.839 1.00 86.94 211 PRO A N 1
ATOM 1670 C CA . PRO A 1 211 ? -12.699 -8.642 5.224 1.00 86.94 211 PRO A CA 1
ATOM 1671 C C . PRO A 1 211 ? -13.533 -8.026 6.355 1.00 86.94 211 PRO A C 1
ATOM 1673 O O . PRO A 1 211 ? -12.983 -7.605 7.369 1.00 86.94 211 PRO A O 1
ATOM 1676 N N . VAL A 1 212 ? -14.864 -8.064 6.248 1.00 91.31 212 VAL A N 1
ATOM 1677 C CA . VAL A 1 212 ? -15.779 -7.465 7.246 1.00 91.31 212 VAL A CA 1
ATOM 1678 C C . VAL A 1 212 ? -15.478 -7.935 8.673 1.00 91.31 212 VAL A C 1
ATOM 1680 O O . VAL A 1 212 ? -15.372 -7.129 9.590 1.00 91.31 212 VAL A O 1
ATOM 1683 N N . LYS A 1 213 ? -15.235 -9.240 8.862 1.00 91.06 213 LYS A N 1
ATOM 1684 C CA . LYS A 1 213 ? -14.863 -9.813 10.172 1.00 91.06 213 LYS A CA 1
ATOM 1685 C C . LYS A 1 213 ? -13.613 -9.172 10.773 1.00 91.06 213 LYS A C 1
ATOM 1687 O O . LYS A 1 213 ? -13.474 -9.107 11.990 1.00 91.06 213 LYS A O 1
ATOM 1692 N N . TYR A 1 214 ? -12.684 -8.761 9.918 1.00 88.44 214 TYR A N 1
ATOM 1693 C CA . TYR A 1 214 ? -11.468 -8.092 10.335 1.00 88.44 214 TYR A CA 1
ATOM 1694 C C . TYR A 1 214 ? -11.773 -6.657 10.790 1.00 88.44 214 TYR A C 1
ATOM 1696 O O . TYR A 1 214 ? -11.350 -6.271 11.876 1.00 88.44 214 TYR A O 1
ATOM 1704 N N . LEU A 1 215 ? -12.558 -5.901 10.014 1.00 91.69 215 LEU A N 1
ATOM 1705 C CA . LEU A 1 215 ? -12.971 -4.537 10.372 1.00 91.69 215 LEU A CA 1
ATOM 1706 C C . LEU A 1 215 ? -13.710 -4.504 11.716 1.00 91.69 215 LEU A C 1
ATOM 1708 O O . LEU A 1 215 ? -13.360 -3.706 12.581 1.00 91.69 215 LEU A O 1
ATOM 1712 N N . VAL A 1 216 ? -14.642 -5.436 11.936 1.00 94.69 216 VAL A N 1
ATOM 1713 C CA . VAL A 1 216 ? -15.351 -5.594 13.221 1.00 94.69 216 VAL A CA 1
ATOM 1714 C C . VAL A 1 216 ? -14.366 -5.813 14.374 1.00 94.69 216 VAL A C 1
ATOM 1716 O O . VAL A 1 216 ? -14.456 -5.163 15.411 1.00 94.69 216 VAL A O 1
ATOM 1719 N N . LYS A 1 217 ? -13.353 -6.667 14.183 1.00 94.00 217 LYS A N 1
ATOM 1720 C CA . LYS A 1 217 ? -12.321 -6.906 15.202 1.00 94.00 217 LYS A CA 1
ATOM 1721 C C . LYS A 1 217 ? -11.503 -5.645 15.518 1.00 94.00 217 LYS A C 1
ATOM 1723 O O . LYS A 1 217 ? -11.135 -5.431 16.676 1.00 94.00 217 LYS A O 1
ATOM 1728 N N . GLN A 1 218 ? -11.211 -4.812 14.521 1.00 92.94 218 GLN A N 1
ATOM 1729 C CA . GLN A 1 218 ? -10.534 -3.534 14.754 1.00 92.94 218 GLN A CA 1
ATOM 1730 C C . GLN A 1 218 ? -11.437 -2.562 15.512 1.00 92.94 218 GLN A C 1
ATOM 1732 O O . GLN A 1 218 ? -10.986 -1.953 16.475 1.00 92.94 218 GLN A O 1
ATOM 1737 N N . MET A 1 219 ? -12.719 -2.486 15.150 1.00 95.31 219 MET A N 1
ATOM 1738 C CA . MET A 1 219 ? -13.717 -1.683 15.864 1.00 95.31 219 MET A CA 1
ATOM 1739 C C . MET A 1 219 ? -13.833 -2.094 17.335 1.00 95.31 219 MET A C 1
ATOM 1741 O O . MET A 1 219 ? -13.812 -1.233 18.213 1.00 95.31 219 MET A O 1
ATOM 1745 N N . HIS A 1 220 ? -13.848 -3.399 17.630 1.00 96.44 220 HIS A N 1
ATOM 1746 C CA . HIS A 1 220 ? -13.756 -3.895 19.008 1.00 96.44 220 HIS A CA 1
ATOM 1747 C C . HIS A 1 220 ? -12.473 -3.447 19.698 1.00 96.44 220 HIS A C 1
ATOM 1749 O O . HIS A 1 220 ? -12.524 -3.023 20.845 1.00 96.44 220 HIS A O 1
ATOM 1755 N N . SER A 1 221 ? -11.332 -3.506 19.012 1.00 96.25 221 SER A N 1
ATOM 1756 C CA . SER A 1 221 ? -10.051 -3.090 19.600 1.00 96.25 221 SER A CA 1
ATOM 1757 C C . SER A 1 221 ? -10.054 -1.601 19.967 1.00 96.25 221 SER A C 1
ATOM 1759 O O . SER A 1 221 ? -9.630 -1.252 21.066 1.00 96.25 221 SER A O 1
ATOM 1761 N N . ILE A 1 222 ? -10.612 -0.747 19.100 1.00 96.25 222 ILE A N 1
ATOM 1762 C CA . ILE A 1 222 ? -10.790 0.692 19.352 1.00 96.25 222 ILE A CA 1
ATOM 1763 C C . ILE A 1 222 ? -11.702 0.922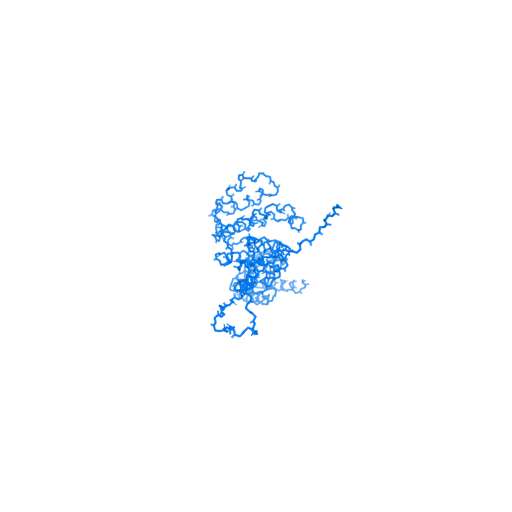 20.564 1.00 96.25 222 ILE A C 1
ATOM 1765 O O . ILE A 1 222 ? -11.386 1.734 21.433 1.00 96.25 222 ILE A O 1
ATOM 1769 N N . LEU A 1 223 ? -12.823 0.197 20.651 1.00 96.94 223 LEU A N 1
ATOM 1770 C CA . LEU A 1 223 ? -13.747 0.304 21.783 1.00 96.94 223 LEU A CA 1
ATOM 1771 C C . LEU A 1 223 ? -13.090 -0.112 23.103 1.00 96.94 223 LEU A C 1
ATOM 1773 O O . LEU A 1 223 ? -13.225 0.598 24.096 1.00 96.94 223 LEU A O 1
ATOM 1777 N N . GLU A 1 224 ? -12.368 -1.233 23.131 1.00 96.50 224 GLU A N 1
ATOM 1778 C CA . GLU A 1 224 ? -11.660 -1.684 24.336 1.00 96.50 224 GLU A CA 1
ATOM 1779 C C . GLU A 1 224 ? -10.587 -0.680 24.772 1.00 96.50 224 GLU A C 1
ATOM 1781 O O . GLU A 1 224 ? -10.483 -0.364 25.959 1.00 96.50 224 GLU A O 1
ATOM 1786 N N . GLU A 1 225 ? -9.823 -0.132 23.825 1.00 96.62 225 GLU A N 1
ATOM 1787 C CA . GLU A 1 225 ? -8.827 0.898 24.113 1.00 96.62 225 GLU A CA 1
ATOM 1788 C C . GLU A 1 225 ? -9.477 2.153 24.701 1.00 96.62 225 GLU A C 1
ATOM 1790 O O . GLU A 1 225 ? -9.036 2.629 25.747 1.00 96.62 225 GLU A O 1
ATOM 1795 N N . TYR A 1 226 ? -10.576 2.632 24.110 1.00 97.69 226 TYR A N 1
ATOM 1796 C CA . TYR A 1 226 ? -11.340 3.763 24.638 1.00 97.69 226 TYR A CA 1
ATOM 1797 C C . TYR A 1 226 ? -11.869 3.505 26.052 1.00 97.69 226 TYR A C 1
ATOM 1799 O O . TYR A 1 226 ? -11.782 4.367 26.928 1.00 97.69 226 TYR A O 1
ATOM 1807 N N . LEU A 1 227 ? -12.407 2.313 26.318 1.00 96.31 227 LEU A N 1
ATOM 1808 C CA . LEU A 1 227 ? -12.938 1.984 27.641 1.00 96.31 227 LEU A CA 1
ATOM 1809 C C . LEU A 1 227 ? -11.852 2.016 28.725 1.00 96.31 227 LEU A C 1
ATOM 1811 O O . LEU A 1 227 ? -12.164 2.307 29.887 1.00 96.31 227 LEU A O 1
ATOM 1815 N N . VAL A 1 228 ? -10.591 1.784 28.354 1.00 96.12 228 VAL A N 1
ATOM 1816 C CA . VAL A 1 228 ? -9.428 1.918 29.237 1.00 96.12 228 VAL A CA 1
ATOM 1817 C C . VAL A 1 228 ? -8.930 3.366 29.306 1.00 96.12 228 VAL A C 1
ATOM 1819 O O . VAL A 1 228 ? -8.756 3.883 30.411 1.00 96.12 228 VAL A O 1
ATOM 1822 N N . SER A 1 229 ? -8.713 4.023 28.165 1.00 95.88 229 SER A N 1
ATOM 1823 C CA . SER A 1 229 ? -8.076 5.346 28.073 1.00 95.88 229 SER A CA 1
ATOM 1824 C C . SER A 1 229 ? -9.009 6.502 28.435 1.00 95.88 229 SER A C 1
ATOM 1826 O O . SER A 1 229 ? -8.568 7.486 29.026 1.00 95.88 229 SER A O 1
ATOM 1828 N N . ASN A 1 230 ? -10.302 6.364 28.133 1.00 95.75 230 ASN A N 1
ATOM 1829 C CA . ASN A 1 230 ? -11.320 7.408 28.224 1.00 95.75 230 ASN A CA 1
ATOM 1830 C C . ASN A 1 230 ? -11.000 8.658 27.383 1.00 95.75 230 ASN A C 1
ATOM 1832 O O . ASN A 1 230 ? -11.276 9.776 27.815 1.00 95.75 230 ASN A O 1
ATOM 1836 N N . LEU A 1 231 ? -10.381 8.465 26.215 1.00 96.81 231 LEU A N 1
ATOM 1837 C CA . LEU A 1 231 ? -10.041 9.535 25.276 1.00 96.81 231 LEU A CA 1
ATOM 1838 C C . LEU A 1 231 ? -10.870 9.390 23.998 1.00 96.81 231 LEU A C 1
ATOM 1840 O O . LEU A 1 231 ? -10.589 8.541 23.153 1.00 96.81 231 LEU A O 1
ATOM 1844 N N . GLU A 1 232 ? -11.910 10.211 23.852 1.00 96.44 232 GLU A N 1
ATOM 1845 C CA . GLU A 1 232 ? -12.812 10.159 22.694 1.00 96.44 232 GLU A CA 1
ATOM 1846 C C . GLU A 1 232 ? -12.100 10.564 21.396 1.00 96.44 232 GLU A C 1
ATOM 1848 O O . GLU A 1 232 ? -12.379 10.008 20.335 1.00 96.44 232 GLU A O 1
ATOM 1853 N N . THR A 1 233 ? -11.147 11.495 21.491 1.00 95.94 233 THR A N 1
ATOM 1854 C CA . THR A 1 233 ? -10.339 11.973 20.359 1.00 95.94 233 THR A CA 1
ATOM 1855 C C . THR A 1 233 ? -9.530 10.860 19.714 1.00 95.94 233 THR A C 1
ATOM 1857 O O . THR A 1 233 ? -9.443 10.791 18.487 1.00 95.94 233 THR A O 1
ATOM 1860 N N . ASP A 1 234 ? -8.964 9.977 20.533 1.00 94.94 234 ASP A N 1
ATOM 1861 C CA . ASP A 1 234 ? -8.121 8.878 20.071 1.00 94.94 234 ASP A CA 1
ATOM 1862 C C . ASP A 1 234 ? -8.998 7.828 19.389 1.00 94.94 234 ASP A C 1
ATOM 1864 O O . ASP A 1 234 ? -8.717 7.406 18.271 1.00 94.94 234 ASP A O 1
ATOM 1868 N N . ALA A 1 235 ? -10.138 7.493 20.002 1.00 95.75 235 ALA A N 1
ATOM 1869 C CA . ALA A 1 235 ? -11.110 6.575 19.420 1.00 95.75 235 ALA A CA 1
ATOM 1870 C C . ALA A 1 235 ? -11.655 7.073 18.070 1.00 95.75 235 ALA A C 1
ATOM 1872 O O . ALA A 1 235 ? -11.741 6.299 17.117 1.00 95.75 235 ALA A O 1
ATOM 1873 N N . GLY A 1 236 ? -11.990 8.365 17.970 1.00 95.00 236 GLY A N 1
ATOM 1874 C CA . GLY A 1 236 ? -12.440 8.981 16.720 1.00 95.00 236 GLY A CA 1
ATOM 1875 C C . GLY A 1 236 ? -11.354 9.011 15.645 1.00 95.00 236 GLY A C 1
ATOM 1876 O O . GLY A 1 236 ? -11.633 8.710 14.486 1.00 95.00 236 GLY A O 1
ATOM 1877 N N . SER A 1 237 ? -10.109 9.308 16.026 1.00 93.44 237 SER A N 1
ATOM 1878 C CA . SER A 1 237 ? -8.967 9.281 15.102 1.00 93.44 237 SER A CA 1
ATOM 1879 C C . SER A 1 237 ? -8.725 7.868 14.574 1.00 93.44 237 SER A C 1
ATOM 1881 O O . SER A 1 237 ? -8.716 7.669 13.361 1.00 93.44 237 SER A O 1
ATOM 1883 N N . ASN A 1 238 ? -8.671 6.871 15.460 1.00 92.88 238 ASN A N 1
ATOM 1884 C CA . ASN A 1 238 ? -8.476 5.470 15.088 1.00 92.88 238 ASN A CA 1
ATOM 1885 C C . ASN A 1 238 ? -9.626 4.937 14.213 1.00 92.88 238 ASN A C 1
ATOM 1887 O O . ASN A 1 238 ? -9.394 4.149 13.299 1.00 92.88 238 ASN A O 1
ATOM 1891 N N . LEU A 1 239 ? -10.872 5.365 14.461 1.00 93.94 239 LEU A N 1
ATOM 1892 C CA . LEU A 1 239 ? -12.017 4.991 13.624 1.00 93.94 239 LEU A CA 1
ATOM 1893 C C . LEU A 1 239 ? -11.895 5.585 12.213 1.00 93.94 239 LEU A C 1
ATOM 1895 O O . LEU A 1 239 ? -12.120 4.879 11.232 1.00 93.94 239 LEU A O 1
ATOM 1899 N N . ASN A 1 240 ? -11.485 6.852 12.104 1.00 91.94 240 ASN A N 1
ATOM 1900 C CA . ASN A 1 240 ? -11.237 7.504 10.817 1.00 91.94 240 ASN A CA 1
ATOM 1901 C C . ASN A 1 240 ? -10.074 6.858 10.049 1.00 91.94 240 ASN A C 1
ATOM 1903 O O . ASN A 1 240 ? -10.139 6.741 8.823 1.00 91.94 240 ASN A O 1
ATOM 1907 N N . GLU A 1 241 ? -9.042 6.397 10.758 1.00 90.50 241 GLU A N 1
ATOM 1908 C CA . GLU A 1 241 ? -7.916 5.659 10.181 1.00 90.50 241 GLU A CA 1
ATOM 1909 C C . GLU A 1 241 ? -8.320 4.302 9.591 1.00 90.50 241 GLU A C 1
ATOM 1911 O O . GLU A 1 241 ? -7.620 3.803 8.717 1.00 90.50 241 GLU A O 1
ATOM 1916 N N . LEU A 1 242 ? -9.464 3.714 9.971 1.00 90.88 242 LEU A N 1
ATOM 1917 C CA . LEU A 1 242 ? -9.962 2.510 9.292 1.00 90.88 242 LEU A CA 1
ATOM 1918 C C . LEU A 1 242 ? -10.410 2.783 7.848 1.00 90.88 242 LEU A C 1
ATOM 1920 O O . LEU A 1 242 ? -10.517 1.841 7.067 1.00 90.88 242 LEU A O 1
ATOM 1924 N N . GLU A 1 243 ? -10.656 4.044 7.476 1.00 90.94 243 GLU A N 1
ATOM 1925 C CA . GLU A 1 243 ? -11.046 4.463 6.123 1.00 90.94 243 GLU A CA 1
ATOM 1926 C C . GLU A 1 243 ? -12.330 3.775 5.599 1.00 90.94 243 GLU A C 1
ATOM 1928 O O . GLU A 1 243 ? -12.458 3.482 4.410 1.00 90.94 243 GLU A O 1
ATOM 1933 N N . VAL A 1 244 ? -13.309 3.522 6.480 1.00 92.12 244 VAL A N 1
ATOM 1934 C CA . VAL A 1 244 ? -14.583 2.847 6.144 1.00 92.12 244 VAL A CA 1
ATOM 1935 C C . VAL A 1 244 ? -15.824 3.622 6.626 1.00 92.12 244 VAL A C 1
ATOM 1937 O O . VAL A 1 244 ? -16.640 3.086 7.380 1.00 92.12 244 VAL A O 1
ATOM 1940 N N . PRO A 1 245 ? -16.042 4.870 6.162 1.00 91.75 245 PRO A N 1
ATOM 1941 C CA . PRO A 1 245 ? -17.098 5.751 6.679 1.00 91.75 245 PRO A CA 1
ATOM 1942 C C . PRO A 1 245 ? -18.510 5.162 6.561 1.00 91.75 245 PRO A C 1
ATOM 1944 O O . PRO A 1 245 ? -19.337 5.309 7.459 1.00 91.75 245 PRO A O 1
ATOM 1947 N N . HIS A 1 246 ? -18.792 4.426 5.483 1.00 91.81 246 HIS A N 1
ATOM 1948 C CA . HIS A 1 246 ? -20.092 3.779 5.280 1.00 91.81 246 HIS A CA 1
ATOM 1949 C C . HIS A 1 246 ? -20.316 2.555 6.182 1.00 91.81 246 HIS A C 1
ATOM 1951 O O . HIS A 1 246 ? -21.448 2.090 6.317 1.00 91.81 246 HIS A O 1
ATOM 1957 N N . PHE A 1 247 ? -19.268 2.064 6.846 1.00 95.19 247 PHE A N 1
ATOM 1958 C CA . PHE A 1 247 ? -19.329 0.959 7.799 1.00 95.19 247 PHE A CA 1
ATOM 1959 C C . PHE A 1 247 ? -19.349 1.428 9.266 1.00 95.19 247 PHE A C 1
ATOM 1961 O O . PHE A 1 247 ? -19.446 0.608 10.170 1.00 95.19 247 PHE A O 1
ATOM 1968 N N . HIS A 1 248 ? -19.354 2.740 9.537 1.00 96.06 248 HIS A N 1
ATOM 1969 C CA . HIS A 1 248 ? -19.410 3.274 10.910 1.00 96.06 248 HIS A CA 1
ATOM 1970 C C . HIS A 1 248 ? -20.682 2.882 11.682 1.00 96.06 248 HIS A C 1
ATOM 1972 O O . HIS A 1 248 ? -20.683 2.884 12.910 1.00 96.06 248 HIS A O 1
ATOM 1978 N N . HIS A 1 249 ? -21.759 2.508 10.987 1.00 96.69 249 HIS A N 1
ATOM 1979 C CA . HIS A 1 249 ? -22.963 1.979 11.630 1.00 96.69 249 HIS A CA 1
ATOM 1980 C C . HIS A 1 249 ? -22.683 0.698 12.436 1.00 96.69 249 HIS A C 1
ATOM 1982 O O . HIS A 1 249 ? -23.303 0.498 13.479 1.00 96.69 249 HIS A O 1
ATOM 1988 N N . GLU A 1 250 ? -21.721 -0.120 12.001 1.00 97.50 250 GLU A N 1
ATOM 1989 C CA . GLU A 1 250 ? -21.286 -1.308 12.735 1.00 97.50 250 GLU A CA 1
ATOM 1990 C C . GLU A 1 250 ? -20.592 -0.925 14.044 1.00 97.50 250 GLU A C 1
ATOM 1992 O O . GLU A 1 250 ? -20.888 -1.492 15.089 1.00 97.50 250 GLU A O 1
ATOM 1997 N N . PHE A 1 251 ? -19.736 0.104 14.029 1.00 97.75 251 PHE A N 1
ATOM 1998 C CA . PHE A 1 251 ? -19.087 0.599 15.246 1.00 97.75 251 PHE A CA 1
ATOM 1999 C C . PHE A 1 251 ? -20.119 1.052 16.288 1.00 97.75 251 PHE A C 1
ATOM 2001 O O . PHE A 1 251 ? -19.999 0.731 17.469 1.00 97.75 251 PHE A O 1
ATOM 2008 N N . VAL A 1 252 ? -21.166 1.759 15.847 1.00 98.00 252 VAL A N 1
ATOM 2009 C CA . VAL A 1 252 ? -22.278 2.171 16.718 1.00 98.00 252 VAL A CA 1
ATOM 2010 C C . VAL A 1 252 ? -23.018 0.955 17.277 1.00 98.00 252 VAL A C 1
ATOM 2012 O O . VAL A 1 252 ? -23.304 0.915 18.474 1.00 98.00 252 VAL A O 1
ATOM 2015 N N . TYR A 1 253 ? -23.315 -0.038 16.435 1.00 98.19 253 TYR A N 1
ATOM 2016 C CA . TYR A 1 253 ? -23.953 -1.282 16.860 1.00 98.19 253 TYR A CA 1
ATOM 2017 C C . TYR A 1 253 ? -23.119 -2.005 17.930 1.00 98.19 253 TYR A C 1
ATOM 2019 O O . TYR A 1 253 ? -23.630 -2.277 19.017 1.00 98.19 253 TYR A O 1
ATOM 2027 N N . GLU A 1 254 ? -21.830 -2.229 17.673 1.00 97.81 254 GLU A N 1
ATOM 2028 C CA . GLU A 1 254 ? -20.918 -2.921 18.590 1.00 97.81 254 GLU A CA 1
ATOM 2029 C C . GLU A 1 254 ? -20.723 -2.158 19.908 1.00 97.81 254 GLU A C 1
ATOM 2031 O O . GLU A 1 254 ? -20.707 -2.760 20.985 1.00 97.81 254 GLU A O 1
ATO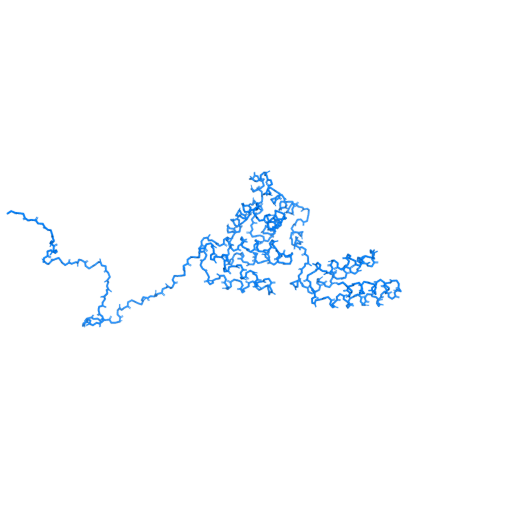M 2036 N N . ALA A 1 255 ? -20.665 -0.823 19.863 1.00 97.75 255 ALA A N 1
ATOM 2037 C CA . ALA A 1 255 ? -20.611 0.007 21.063 1.00 97.75 255 ALA A CA 1
ATOM 2038 C C . ALA A 1 255 ? -21.869 -0.171 21.930 1.00 97.75 255 ALA A C 1
ATOM 2040 O O . ALA A 1 255 ? -21.777 -0.354 23.144 1.00 97.75 255 ALA A O 1
ATOM 2041 N N . ILE A 1 256 ? -23.059 -0.168 21.322 1.00 97.75 256 ILE A N 1
ATOM 2042 C CA . ILE A 1 256 ? -24.320 -0.362 22.050 1.00 97.75 256 ILE A CA 1
ATOM 2043 C C . ILE A 1 256 ? -24.396 -1.774 22.641 1.00 97.75 256 ILE A C 1
ATOM 2045 O O . ILE A 1 256 ? -24.766 -1.924 23.808 1.00 97.75 256 ILE A O 1
ATOM 2049 N N . VAL A 1 257 ? -24.016 -2.803 21.876 1.00 97.50 257 VAL A N 1
ATOM 2050 C CA . VAL A 1 257 ? -23.958 -4.190 22.365 1.00 97.50 257 VAL A CA 1
ATOM 2051 C C . VAL A 1 257 ? -23.036 -4.281 23.580 1.00 97.50 257 VAL A C 1
ATOM 2053 O O . VAL A 1 257 ? -23.456 -4.782 24.623 1.00 97.50 257 VAL A O 1
ATOM 2056 N N . LYS A 1 258 ? -21.835 -3.694 23.508 1.00 96.25 258 LYS A N 1
ATOM 2057 C CA . LYS A 1 258 ? -20.875 -3.674 24.618 1.00 96.25 258 LYS A CA 1
ATOM 2058 C C . LYS A 1 258 ? -21.437 -3.009 25.879 1.00 96.25 258 LYS A C 1
ATOM 2060 O O . LYS A 1 258 ? -21.236 -3.521 26.982 1.00 96.25 258 LYS A O 1
ATOM 2065 N N . ALA A 1 259 ? -22.153 -1.892 25.729 1.00 96.44 259 ALA A N 1
ATOM 2066 C CA . ALA A 1 259 ? -22.798 -1.200 26.847 1.00 96.44 259 ALA A CA 1
ATOM 2067 C C . ALA A 1 259 ? -23.839 -2.089 27.547 1.00 96.44 259 ALA A C 1
ATOM 2069 O O . ALA A 1 259 ? -23.903 -2.131 28.779 1.00 96.44 259 ALA A O 1
ATOM 2070 N N . ILE A 1 260 ? -24.636 -2.818 26.759 1.00 96.88 260 ILE A N 1
ATOM 2071 C CA . ILE A 1 260 ? -25.674 -3.725 27.257 1.00 96.88 260 ILE A CA 1
ATOM 2072 C C . ILE A 1 260 ? -25.046 -4.941 27.945 1.00 96.88 260 ILE A C 1
ATOM 2074 O O . ILE A 1 260 ? -25.455 -5.293 29.050 1.00 96.88 260 ILE A O 1
ATOM 2078 N N . GLU A 1 261 ? -24.046 -5.571 27.330 1.00 95.75 261 GLU A N 1
ATOM 2079 C CA . GLU A 1 261 ? -23.403 -6.775 27.866 1.00 95.75 261 GLU A CA 1
ATOM 2080 C C . GLU A 1 261 ? -22.688 -6.525 29.196 1.00 95.75 261 GLU A C 1
ATOM 2082 O O . GLU A 1 261 ? -22.801 -7.340 30.113 1.00 95.75 261 GLU A O 1
ATOM 2087 N N . ASP A 1 262 ? -21.979 -5.399 29.329 1.00 94.44 262 ASP A N 1
ATOM 2088 C CA . ASP A 1 262 ? -21.280 -5.078 30.576 1.00 94.44 262 ASP A CA 1
ATOM 2089 C C . ASP A 1 262 ? -22.254 -4.591 31.663 1.00 94.44 262 ASP A C 1
ATOM 2091 O O . ASP A 1 262 ? -22.029 -4.832 32.849 1.00 94.44 262 ASP A O 1
ATOM 2095 N N . SER A 1 263 ? -23.359 -3.934 31.277 1.00 92.31 263 SER A N 1
ATOM 2096 C CA . SER A 1 263 ? -24.427 -3.474 32.186 1.00 92.31 263 SER A CA 1
ATOM 2097 C C . SER A 1 263 ? -23.940 -2.611 33.369 1.00 92.31 263 SER A C 1
ATOM 2099 O O . SER A 1 263 ? -24.627 -2.480 34.385 1.00 92.31 263 SER A O 1
ATOM 2101 N N . LYS A 1 264 ? -22.754 -2.001 33.260 1.00 95.62 264 LYS A N 1
ATOM 2102 C CA . LYS A 1 264 ? -22.190 -1.078 34.256 1.00 95.62 264 LYS A CA 1
ATOM 2103 C C . LYS A 1 264 ? -22.497 0.360 33.861 1.00 95.62 264 LYS A C 1
ATOM 2105 O O . LYS A 1 264 ? -22.203 0.758 32.738 1.00 95.62 264 LYS A O 1
ATOM 2110 N N . GLU A 1 265 ? -22.984 1.155 34.813 1.00 95.19 265 GLU A N 1
ATOM 2111 C CA . GLU A 1 265 ? -23.277 2.586 34.619 1.00 95.19 265 GLU A CA 1
ATOM 2112 C C . GLU A 1 265 ? -22.063 3.343 34.059 1.00 95.19 265 GLU A C 1
ATOM 2114 O O . GLU A 1 265 ? -22.179 4.054 33.069 1.00 95.19 265 GLU A O 1
ATOM 2119 N N . THR A 1 266 ? -20.863 3.053 34.572 1.00 95.38 266 THR A N 1
ATOM 2120 C CA . THR A 1 266 ? -19.614 3.641 34.067 1.00 95.38 266 THR A CA 1
ATOM 2121 C C . THR A 1 266 ? -19.359 3.346 32.591 1.00 95.38 266 THR A C 1
ATOM 2123 O O . THR A 1 266 ? -18.866 4.205 31.873 1.00 95.38 266 THR A O 1
ATOM 2126 N N . THR A 1 267 ? -19.651 2.129 32.129 1.00 95.81 267 THR A N 1
ATOM 2127 C CA . THR A 1 267 ? -19.421 1.721 30.735 1.00 95.81 267 THR A CA 1
ATOM 2128 C C . THR A 1 267 ? -20.446 2.382 29.816 1.00 95.81 267 THR A C 1
ATOM 2130 O O . THR A 1 267 ? -20.092 2.869 28.745 1.00 95.81 267 THR A O 1
ATOM 2133 N N . ILE A 1 268 ? -21.698 2.470 30.272 1.00 97.12 268 ILE A N 1
ATOM 2134 C CA . ILE A 1 268 ? -22.785 3.155 29.566 1.00 97.12 268 ILE A CA 1
ATOM 2135 C C . ILE A 1 268 ? -22.480 4.650 29.417 1.00 97.12 268 ILE A C 1
ATOM 2137 O O . ILE A 1 268 ? -22.611 5.180 28.316 1.00 97.12 268 ILE A O 1
ATOM 2141 N N . ASP A 1 269 ? -22.034 5.317 30.484 1.00 97.25 269 ASP A N 1
ATOM 2142 C CA . ASP A 1 269 ? -21.705 6.746 30.461 1.00 97.25 269 ASP A CA 1
ATOM 2143 C C . ASP A 1 269 ? -20.564 7.049 29.487 1.00 97.25 269 ASP A C 1
ATOM 2145 O O . ASP A 1 269 ? -20.666 7.979 28.684 1.00 97.25 269 ASP A O 1
ATOM 2149 N N . LYS A 1 270 ? -19.508 6.225 29.507 1.00 97.88 270 LYS A N 1
ATOM 2150 C CA . LYS A 1 270 ? -18.394 6.326 28.556 1.00 97.88 270 LYS A CA 1
ATOM 2151 C C . LYS A 1 270 ? -18.872 6.171 27.117 1.00 97.88 270 LYS A C 1
ATOM 2153 O O . LYS A 1 270 ? -18.592 7.010 26.272 1.00 97.88 270 LYS A O 1
ATOM 2158 N N . ILE A 1 271 ? -19.636 5.123 26.824 1.00 97.69 271 ILE A N 1
ATOM 2159 C CA . ILE A 1 271 ? -20.113 4.873 25.458 1.00 97.69 271 ILE A CA 1
ATOM 2160 C C . ILE A 1 271 ? -21.051 5.995 24.988 1.00 97.69 271 ILE A C 1
ATOM 2162 O O . ILE A 1 271 ? -20.933 6.445 23.850 1.00 97.69 271 ILE A O 1
ATOM 2166 N N . CYS A 1 272 ? -21.917 6.522 25.858 1.00 97.50 272 CYS A N 1
ATOM 2167 C CA . CYS A 1 272 ? -22.733 7.697 25.545 1.00 97.50 272 CYS A CA 1
ATOM 2168 C C . CYS A 1 272 ? -21.876 8.934 25.235 1.00 97.50 272 CYS A C 1
ATOM 2170 O O . CYS A 1 272 ? -22.189 9.667 24.295 1.00 97.50 272 CYS A O 1
ATOM 2172 N N . ALA A 1 273 ? -20.809 9.173 26.005 1.00 97.69 273 ALA A N 1
ATOM 2173 C CA . ALA A 1 273 ? -19.887 10.283 25.777 1.00 97.69 273 ALA A CA 1
ATOM 2174 C C . ALA A 1 273 ? -19.161 10.150 24.431 1.00 97.69 273 ALA A C 1
ATOM 2176 O O . ALA A 1 273 ? -19.150 11.108 23.658 1.00 97.69 273 ALA A O 1
ATOM 2177 N N . LEU A 1 274 ? -18.651 8.956 24.111 1.00 98.00 274 LEU A N 1
ATOM 2178 C CA . LEU A 1 274 ? -18.016 8.668 22.825 1.00 98.00 274 LEU A CA 1
ATOM 2179 C C . LEU A 1 274 ? -18.975 8.881 21.653 1.00 98.00 274 LEU A C 1
ATOM 2181 O O . LEU A 1 274 ? -18.644 9.598 20.715 1.00 98.00 274 LEU A O 1
ATOM 2185 N N . LEU A 1 275 ? -20.171 8.291 21.697 1.00 97.88 275 LEU A N 1
ATOM 2186 C CA . LEU A 1 275 ? -21.139 8.417 20.604 1.00 97.88 275 LEU A CA 1
ATOM 2187 C C . LEU A 1 275 ? -21.618 9.861 20.424 1.00 97.88 275 LEU A C 1
ATOM 2189 O O . LEU A 1 275 ? -21.856 10.288 19.297 1.00 97.88 275 LEU A O 1
ATOM 2193 N N . LYS A 1 276 ? -21.725 10.627 21.515 1.00 98.00 276 LYS A N 1
ATOM 2194 C CA . LYS A 1 276 ? -22.007 12.060 21.439 1.00 98.00 276 LYS A CA 1
ATOM 2195 C C . LYS A 1 276 ? -20.863 12.818 20.769 1.00 98.00 276 LYS A C 1
ATOM 2197 O O . LYS A 1 276 ? -21.124 13.603 19.867 1.00 98.00 276 LYS A O 1
ATOM 2202 N N . TYR A 1 277 ? -19.621 12.561 21.178 1.00 97.44 277 TYR A N 1
ATOM 2203 C CA . TYR A 1 277 ? -18.446 13.160 20.551 1.00 97.44 277 TYR A CA 1
ATOM 2204 C C . TYR A 1 277 ? -18.404 12.874 19.044 1.00 97.44 277 TYR A C 1
ATOM 2206 O O . TYR A 1 277 ? -18.285 13.812 18.268 1.00 97.44 277 TYR A O 1
ATOM 2214 N N . LEU A 1 278 ? -18.588 11.611 18.640 1.00 96.31 278 LEU A N 1
ATOM 2215 C CA . LEU A 1 278 ? -18.574 11.194 17.232 1.00 96.31 278 LEU A CA 1
ATOM 2216 C C . LEU A 1 278 ? -19.733 11.770 16.404 1.00 96.31 278 LEU A C 1
ATOM 2218 O O . LEU A 1 278 ? -19.630 11.854 15.186 1.00 96.31 278 LEU A O 1
ATOM 2222 N N . PHE A 1 279 ? -20.856 12.117 17.037 1.00 95.81 279 PHE A N 1
ATOM 2223 C CA . PHE A 1 279 ? -21.969 12.795 16.371 1.00 95.81 279 PHE A CA 1
ATOM 2224 C C . PHE A 1 279 ? -21.703 14.294 16.178 1.00 95.81 279 PHE A C 1
ATOM 2226 O O . PHE A 1 279 ? -22.136 14.871 15.182 1.00 95.81 279 PHE A O 1
ATOM 2233 N N . ASP A 1 280 ? -21.029 14.918 17.146 1.00 94.69 280 ASP A N 1
ATOM 2234 C CA . ASP A 1 280 ? -20.730 16.350 17.142 1.00 94.69 280 ASP A CA 1
ATOM 2235 C C . ASP A 1 280 ? -19.493 16.699 16.279 1.00 94.69 280 ASP A C 1
ATOM 2237 O O . ASP A 1 280 ? -19.341 17.861 15.888 1.00 94.69 280 ASP A O 1
ATOM 2241 N N . SER A 1 281 ? -18.611 15.725 16.011 1.00 84.88 281 SER A N 1
ATOM 2242 C CA . SER A 1 281 ? -17.381 15.846 15.205 1.00 84.88 281 SER A CA 1
ATOM 2243 C C . SER A 1 281 ? -17.623 15.736 13.703 1.00 84.88 281 SER A C 1
ATOM 2245 O O . SER A 1 281 ? -17.058 16.570 12.960 1.00 84.88 281 SER A O 1
#

Radius of gyration: 31.01 Å; chains: 1; bounding box: 55×39×116 Å

Sequence (281 aa):
GAGGKGTWGKICEVYSDGDGDYLDPNDPNYDSDNMENCKIEAIIPVLEEDQIEQYVKPIVTEYYEHGNTEEVIDSLQEFNFGDQLYMIVVIAISVAMERKNANREMTSVLISDLYGHVFHQADIEHAFDVLLEMLPDLMLDTPNADELLGNFIARAVADDCIPPIYVKRNKEKYTEKPHKFSIEVANDLLTSKHGLINVDRIWGFTGGMRPVKYLVKQMHSILEEYLVSNLETDAGSNLNELEVPHFHHEFVYEAIVKAIEDSKETTIDKICALLKYLFDS

Organism: Euroglyphus maynei (NCBI:txid6958)